Protein AF-0000000086065659 (afdb_homodimer)

Foldseek 3Di:
DDPQLPQVPAAEAEDLDCVCVVVVVVLPHPYYDDQVPDPDQPLVVLCVPPVQADQEFEAAAQDLVVQASRLSRAHFQHHEYEYQHDHDDPDDHDYDVCSVVSNYHYYYDPPPPPNHPVCVSVVSVVSNVSSVVVVVVVDDPPPVPCVVVVVVVVVPPDD/DDDQLPQVPAAEAEDLDCVCVVVVVVLPHPYYDDQVPDPDQPLVVLCVPPVQADQEFEAAAQDLVVQASRLSRAHFQHHEYEYQHDHDDPDDHDYDVCSVVSNYHYYYDPPPPPNHPVCVSVVSVVSNVSSVVVVVVVPCPPPVVCVVCVVVVVVPPDD

pLDDT: mean 72.38, std 28.21, range [18.94, 98.56]

Structure (mmCIF, N/CA/C/O backbone):
data_AF-0000000086065659-model_v1
#
loop_
_entity.id
_entity.type
_entity.pdbx_description
1 polymer 'Alcohol dehydrogenase-like C-terminal domain-containing protein'
#
loop_
_atom_site.group_PDB
_atom_site.id
_atom_site.type_symbol
_atom_site.label_atom_id
_atom_site.label_alt_id
_atom_site.label_comp_id
_atom_site.label_asym_id
_atom_site.label_entity_id
_atom_site.label_seq_id
_atom_site.pdbx_PDB_ins_code
_atom_site.Cartn_x
_atom_site.Cartn_y
_atom_site.Cartn_z
_atom_site.occupancy
_atom_site.B_iso_or_equiv
_atom_site.auth_seq_id
_atom_site.auth_comp_id
_atom_site.auth_asym_id
_atom_site.auth_atom_id
_atom_site.pdbx_PDB_model_num
ATOM 1 N N . MET A 1 1 ? 11.711 -0.277 -32.656 1 22.16 1 MET A N 1
ATOM 2 C CA . MET A 1 1 ? 10.82 -1.365 -33.062 1 22.16 1 MET A CA 1
ATOM 3 C C . MET A 1 1 ? 10.461 -2.23 -31.844 1 22.16 1 MET A C 1
ATOM 5 O O . MET A 1 1 ? 9.883 -3.307 -32 1 22.16 1 MET A O 1
ATOM 9 N N . GLY A 1 2 ? 11.023 -2.076 -30.641 1 24.3 2 GLY A N 1
ATOM 10 C CA . GLY A 1 2 ? 11.719 -2.643 -29.5 1 24.3 2 GLY A CA 1
ATOM 11 C C . GLY A 1 2 ? 10.789 -3.006 -28.359 1 24.3 2 GLY A C 1
ATOM 12 O O . GLY A 1 2 ? 10.961 -4.043 -27.719 1 24.3 2 GLY A O 1
ATOM 13 N N . ALA A 1 3 ? 10.242 -1.924 -27.875 1 26.72 3 ALA A N 1
ATOM 14 C CA . ALA A 1 3 ? 9.523 -2.416 -26.703 1 26.72 3 ALA A CA 1
ATOM 15 C C . ALA A 1 3 ? 8.352 -3.307 -27.109 1 26.72 3 ALA A C 1
ATOM 17 O O . ALA A 1 3 ? 7.406 -2.842 -27.75 1 26.72 3 ALA A O 1
ATOM 18 N N . LYS A 1 4 ? 8.328 -4.559 -27.5 1 30.19 4 LYS A N 1
ATOM 19 C CA . LYS A 1 4 ? 7.359 -5.641 -27.672 1 30.19 4 LYS A CA 1
ATOM 20 C C . LYS A 1 4 ? 6.195 -5.496 -26.688 1 30.19 4 LYS A C 1
ATOM 22 O O . LYS A 1 4 ? 6.371 -4.992 -25.578 1 30.19 4 LYS A O 1
ATOM 27 N N . GLU A 1 5 ? 4.785 -5.367 -27.047 1 33.88 5 GLU A N 1
ATOM 28 C CA . GLU A 1 5 ? 3.525 -5.324 -26.312 1 33.88 5 GLU A CA 1
ATOM 29 C C . GLU A 1 5 ? 3.652 -6.02 -24.969 1 33.88 5 GLU A C 1
ATOM 31 O O . GLU A 1 5 ? 3.91 -7.223 -24.906 1 33.88 5 GLU A O 1
ATOM 36 N N . ARG A 1 6 ? 4.344 -5.746 -24 1 36.25 6 ARG A N 1
ATOM 37 C CA . ARG A 1 6 ? 4.75 -6.531 -22.844 1 36.25 6 ARG A CA 1
ATOM 38 C C . ARG A 1 6 ? 3.551 -7.23 -22.203 1 36.25 6 ARG A C 1
ATOM 40 O O . ARG A 1 6 ? 2.828 -6.633 -21.406 1 36.25 6 ARG A O 1
ATOM 47 N N . GLY A 1 7 ? 2.371 -7.844 -22.812 1 42.66 7 GLY A N 1
ATOM 48 C CA . GLY A 1 7 ? 1.408 -8.82 -22.328 1 42.66 7 GLY A CA 1
ATOM 49 C C . GLY A 1 7 ? 1.896 -9.586 -21.109 1 42.66 7 GLY A C 1
ATOM 50 O O . GLY A 1 7 ? 3.1 -9.648 -20.859 1 42.66 7 GLY A O 1
ATOM 51 N N . ALA A 1 8 ? 0.94 -9.703 -20.094 1 53.22 8 ALA A N 1
ATOM 52 C CA . ALA A 1 8 ? 1.512 -10.555 -19.047 1 53.22 8 ALA A CA 1
ATOM 53 C C . ALA A 1 8 ? 2.125 -11.812 -19.656 1 53.22 8 ALA A C 1
ATOM 55 O O . ALA A 1 8 ? 1.42 -12.633 -20.25 1 53.22 8 ALA A O 1
ATOM 56 N N . LYS A 1 9 ? 3.225 -11.883 -19.938 1 64.38 9 LYS A N 1
ATOM 57 C CA . LYS A 1 9 ? 3.889 -13.039 -20.531 1 64.38 9 LYS A CA 1
ATOM 58 C C . LYS A 1 9 ? 3.645 -14.297 -19.688 1 64.38 9 LYS A C 1
ATOM 60 O O . LYS A 1 9 ? 3.412 -15.375 -20.25 1 64.38 9 LYS A O 1
ATOM 65 N N . ALA A 1 10 ? 3.33 -14.133 -18.406 1 82.12 10 ALA A N 1
ATOM 66 C CA . ALA A 1 10 ? 3.129 -15.312 -17.562 1 82.12 10 ALA A CA 1
ATOM 67 C C . ALA A 1 10 ? 2.084 -15.047 -16.484 1 82.12 10 ALA A C 1
ATOM 69 O O . ALA A 1 10 ? 2.059 -13.969 -15.891 1 82.12 10 ALA A O 1
ATOM 70 N N . ILE A 1 11 ? 1.029 -15.914 -16.406 1 85.38 11 ILE A N 1
ATOM 71 C CA . ILE A 1 11 ? 0.05 -15.906 -15.32 1 85.38 11 ILE A CA 1
ATOM 72 C C . ILE A 1 11 ? 0.226 -17.156 -14.461 1 85.38 11 ILE A C 1
ATOM 74 O O . ILE A 1 11 ? 0.013 -18.281 -14.938 1 85.38 11 ILE A O 1
ATOM 78 N N . ILE A 1 12 ? 0.597 -16.906 -13.258 1 93.12 12 ILE A N 1
ATOM 79 C CA . ILE A 1 12 ? 0.903 -18.016 -12.367 1 93.12 12 ILE A CA 1
ATOM 80 C C . ILE A 1 12 ? -0.207 -18.172 -11.328 1 93.12 12 ILE A C 1
ATOM 82 O O . ILE A 1 12 ? -0.474 -17.25 -10.555 1 93.12 12 ILE A O 1
ATOM 86 N N . GLY A 1 13 ? -0.969 -19.266 -11.383 1 93.81 13 GLY A N 1
ATOM 87 C CA . GLY A 1 13 ? -1.923 -19.609 -10.336 1 93.81 13 GLY A CA 1
ATOM 88 C C . GLY A 1 13 ? -1.284 -20.297 -9.148 1 93.81 13 GLY A C 1
ATOM 89 O O . GLY A 1 13 ? -0.624 -21.328 -9.297 1 93.81 13 GLY A O 1
ATOM 90 N N . ILE A 1 14 ? -1.384 -19.75 -7.973 1 96.81 14 ILE A N 1
ATOM 91 C CA . ILE A 1 14 ? -0.804 -20.312 -6.762 1 96.81 14 ILE A CA 1
ATOM 92 C C . ILE A 1 14 ? -1.918 -20.734 -5.805 1 96.81 14 ILE A C 1
ATOM 94 O O . ILE A 1 14 ? -2.729 -19.906 -5.379 1 96.81 14 ILE A O 1
ATOM 98 N N . ASP A 1 15 ? -1.987 -22 -5.543 1 95.69 15 ASP A N 1
ATOM 99 C CA . ASP A 1 15 ? -2.998 -22.578 -4.664 1 95.69 15 ASP A CA 1
ATOM 100 C C . ASP A 1 15 ? -2.498 -23.875 -4.035 1 95.69 15 ASP A C 1
ATOM 102 O O . ASP A 1 15 ? -1.766 -24.641 -4.668 1 95.69 15 ASP A O 1
ATOM 106 N N . ILE A 1 16 ? -2.846 -24.078 -2.762 1 96.81 16 ILE A N 1
ATOM 107 C CA . ILE A 1 16 ? -2.457 -25.328 -2.104 1 96.81 16 ILE A CA 1
ATOM 108 C C . ILE A 1 16 ? -3.334 -26.469 -2.607 1 96.81 16 ILE A C 1
ATOM 110 O O . ILE A 1 16 ? -2.973 -27.641 -2.475 1 96.81 16 ILE A O 1
ATOM 114 N N . ASN A 1 17 ? -4.516 -26.109 -3.131 1 96.06 17 ASN A N 1
ATOM 115 C CA . ASN A 1 17 ? -5.457 -27.094 -3.672 1 96.06 17 ASN A CA 1
ATOM 116 C C . ASN A 1 17 ? -5.246 -27.297 -5.168 1 96.06 17 ASN A C 1
ATOM 118 O O . ASN A 1 17 ? -5.812 -26.578 -5.988 1 96.06 17 ASN A O 1
ATOM 122 N N . GLU A 1 18 ? -4.637 -28.422 -5.512 1 97 18 GLU A N 1
ATOM 123 C CA . GLU A 1 18 ? -4.25 -28.672 -6.898 1 97 18 GLU A CA 1
ATOM 124 C C . GLU A 1 18 ? -5.457 -29.047 -7.746 1 97 18 GLU A C 1
ATOM 126 O O . GLU A 1 18 ? -5.387 -29.031 -8.977 1 97 18 GLU A O 1
ATOM 131 N N . SER A 1 19 ? -6.52 -29.406 -7.121 1 96.56 19 SER A N 1
ATOM 132 C CA . SER A 1 19 ? -7.719 -29.766 -7.875 1 96.56 19 SER A CA 1
ATOM 133 C C . SER A 1 19 ? -8.281 -28.562 -8.617 1 96.56 19 SER A C 1
ATOM 135 O O . SER A 1 19 ? -9.109 -28.719 -9.523 1 96.56 19 SER A O 1
ATOM 137 N N . ARG A 1 20 ? -7.789 -27.391 -8.273 1 91.81 20 ARG A N 1
ATOM 138 C CA . ARG A 1 20 ? -8.273 -26.172 -8.906 1 91.81 20 ARG A CA 1
ATOM 139 C C . ARG A 1 20 ? -7.449 -25.828 -10.141 1 91.81 20 ARG A C 1
ATOM 141 O O . ARG A 1 20 ? -7.832 -24.953 -10.93 1 91.81 20 ARG A O 1
ATOM 148 N N . PHE A 1 21 ? -6.336 -26.531 -10.422 1 94.62 21 PHE A N 1
ATOM 149 C CA . PHE A 1 21 ? -5.363 -26.141 -11.438 1 94.62 21 PHE A CA 1
ATOM 150 C C . PHE A 1 21 ? -5.945 -26.312 -12.836 1 94.62 21 PHE A C 1
ATOM 152 O O . PHE A 1 21 ? -5.754 -25.453 -13.703 1 94.62 21 PHE A O 1
ATOM 159 N N . PRO A 1 22 ? -6.738 -27.391 -13.125 1 91.75 22 PRO A N 1
ATOM 160 C CA . PRO A 1 22 ? -7.344 -27.484 -14.453 1 91.75 22 PRO A CA 1
ATOM 161 C C . PRO A 1 22 ? -8.25 -26.312 -14.781 1 91.75 22 PRO A C 1
ATOM 163 O O . PRO A 1 22 ? -8.156 -25.734 -15.867 1 91.75 22 PRO A O 1
ATOM 166 N N . LYS A 1 23 ? -9.008 -25.969 -13.797 1 82.31 23 LYS A N 1
ATOM 167 C CA . LYS A 1 23 ? -9.891 -24.828 -14 1 82.31 23 LYS A CA 1
ATOM 168 C C . LYS A 1 23 ? -9.094 -23.531 -14.164 1 82.31 23 LYS A C 1
ATOM 170 O O . LYS A 1 23 ? -9.438 -22.688 -14.984 1 82.31 23 LYS A O 1
ATOM 175 N N . ALA A 1 24 ? -8.023 -23.359 -13.383 1 83.56 24 ALA A N 1
ATOM 176 C CA . ALA A 1 24 ? -7.172 -22.172 -13.461 1 83.56 24 ALA A CA 1
ATOM 177 C C . ALA A 1 24 ? -6.559 -22.031 -14.852 1 83.56 24 ALA A C 1
ATOM 179 O O . ALA A 1 24 ? -6.492 -20.938 -15.406 1 83.56 24 ALA A O 1
ATOM 180 N N . ARG A 1 25 ? -6.141 -23.125 -15.445 1 84.12 25 ARG A N 1
ATOM 181 C CA . ARG A 1 25 ? -5.555 -23.125 -16.781 1 84.12 25 ARG A CA 1
ATOM 182 C C . ARG A 1 25 ? -6.598 -22.75 -17.844 1 84.12 25 ARG A C 1
ATOM 184 O O . ARG A 1 25 ? -6.297 -22.016 -18.781 1 84.12 25 ARG A O 1
ATOM 191 N N . GLU A 1 26 ? -7.746 -23.234 -17.562 1 79.94 26 GLU A N 1
ATOM 192 C CA . GLU A 1 26 ? -8.836 -22.875 -18.469 1 79.94 26 GLU A CA 1
ATOM 193 C C . GLU A 1 26 ? -9.102 -21.375 -18.438 1 79.94 26 GLU A C 1
ATOM 195 O O . GLU A 1 26 ? -9.461 -20.781 -19.453 1 79.94 26 GLU A O 1
ATOM 200 N N . PHE A 1 27 ? -8.789 -20.906 -17.25 1 74.62 27 PHE A N 1
ATOM 201 C CA . PHE A 1 27 ? -9.078 -19.484 -17.078 1 74.62 27 PHE A CA 1
ATOM 202 C C . PHE A 1 27 ? -7.879 -18.641 -17.5 1 74.62 27 PHE A C 1
ATOM 204 O O . PHE A 1 27 ? -7.934 -17.406 -17.453 1 74.62 27 PHE A O 1
ATOM 211 N N . GLY A 1 28 ? -6.742 -19.344 -17.859 1 75.25 28 GLY A N 1
ATOM 212 C CA . GLY A 1 28 ? -5.684 -18.562 -18.469 1 75.25 28 GLY A CA 1
ATOM 213 C C . GLY A 1 28 ? -4.355 -18.688 -17.75 1 75.25 28 GLY A C 1
ATOM 214 O O . GLY A 1 28 ? -3.342 -18.156 -18.203 1 75.25 28 GLY A O 1
ATOM 215 N N . CYS A 1 29 ? -4.34 -19.359 -16.609 1 85.25 29 CYS A N 1
ATOM 216 C CA . CYS A 1 29 ? -3.061 -19.562 -15.945 1 85.25 29 CYS A CA 1
ATOM 217 C C . CYS A 1 29 ? -2.096 -20.328 -16.844 1 85.25 29 CYS A C 1
ATOM 219 O O . CYS A 1 29 ? -2.434 -21.391 -17.359 1 85.25 29 CYS A O 1
ATOM 221 N N . THR A 1 30 ? -0.986 -19.75 -17.047 1 87.19 30 THR A N 1
ATOM 222 C CA . THR A 1 30 ? 0.026 -20.391 -17.875 1 87.19 30 THR A CA 1
ATOM 223 C C . THR A 1 30 ? 0.821 -21.406 -17.062 1 87.19 30 THR A C 1
ATOM 225 O O . THR A 1 30 ? 1.385 -22.344 -17.625 1 87.19 30 THR A O 1
ATOM 228 N N . GLU A 1 31 ? 0.874 -21.172 -15.812 1 93.5 31 GLU A N 1
ATOM 229 C CA . GLU A 1 31 ? 1.515 -22.062 -14.852 1 93.5 31 GLU A CA 1
ATOM 230 C C . GLU A 1 31 ? 0.766 -22.078 -13.523 1 93.5 31 GLU A C 1
ATOM 232 O O . GLU A 1 31 ? 0.104 -21.094 -13.172 1 93.5 31 GLU A O 1
ATOM 237 N N . CYS A 1 32 ? 0.813 -23.219 -12.922 1 94.88 32 CYS A N 1
ATOM 238 C CA . CYS A 1 32 ? 0.234 -23.359 -11.586 1 94.88 32 CYS A CA 1
ATOM 239 C C . CYS A 1 32 ? 1.265 -23.875 -10.594 1 94.88 32 CYS A C 1
ATOM 241 O O . CYS A 1 32 ? 2.117 -24.688 -10.945 1 94.88 32 CYS A O 1
ATOM 243 N N . LEU A 1 33 ? 1.154 -23.359 -9.367 1 97.38 33 LEU A N 1
ATOM 244 C CA . LEU A 1 33 ? 2.135 -23.688 -8.336 1 97.38 33 LEU A CA 1
ATOM 245 C C . LEU A 1 33 ? 1.451 -23.969 -7 1 97.38 33 LEU A C 1
ATOM 247 O O . LEU A 1 33 ? 0.631 -23.156 -6.543 1 97.38 33 LEU A O 1
ATOM 251 N N . ASN A 1 34 ? 1.729 -25.125 -6.438 1 98.12 34 ASN A N 1
ATOM 252 C CA . ASN A 1 34 ? 1.399 -25.422 -5.047 1 98.12 34 ASN A CA 1
ATOM 253 C C . ASN A 1 34 ? 2.545 -25.047 -4.113 1 98.12 34 ASN A C 1
ATOM 255 O O . ASN A 1 34 ? 3.6 -25.688 -4.129 1 98.12 34 ASN A O 1
ATOM 259 N N . PRO A 1 35 ? 2.33 -24.031 -3.307 1 97.38 35 PRO A N 1
ATOM 260 C CA . PRO A 1 35 ? 3.441 -23.562 -2.479 1 97.38 35 PRO A CA 1
ATOM 261 C C . PRO A 1 35 ? 3.922 -24.609 -1.479 1 97.38 35 PRO A C 1
ATOM 263 O O . PRO A 1 35 ? 5.059 -24.531 -1.005 1 97.38 35 PRO A O 1
ATOM 266 N N . ASN A 1 36 ? 3.107 -25.531 -1.159 1 96.94 36 ASN A N 1
ATOM 267 C CA . ASN A 1 36 ? 3.473 -26.562 -0.199 1 96.94 36 ASN A CA 1
ATOM 268 C C . ASN A 1 36 ? 4.508 -27.516 -0.777 1 96.94 36 ASN A C 1
ATOM 270 O O . ASN A 1 36 ? 5.129 -28.297 -0.04 1 96.94 36 ASN A O 1
ATOM 274 N N . THR A 1 37 ? 4.719 -27.516 -2.061 1 97.38 37 THR A N 1
ATOM 275 C CA . THR A 1 37 ? 5.688 -28.391 -2.703 1 97.38 37 THR A CA 1
ATOM 276 C C . THR A 1 37 ? 7.066 -27.734 -2.75 1 97.38 37 THR A C 1
ATOM 278 O O . THR A 1 37 ? 8.039 -28.359 -3.17 1 97.38 37 THR A O 1
ATOM 281 N N . LEU A 1 38 ? 7.148 -26.531 -2.293 1 97.5 38 LEU A N 1
ATOM 282 C CA . LEU A 1 38 ? 8.406 -25.797 -2.334 1 97.5 38 LEU A CA 1
ATOM 283 C C . LEU A 1 38 ? 9.242 -26.078 -1.091 1 97.5 38 LEU A C 1
ATOM 285 O O . LEU A 1 38 ? 8.695 -26.312 -0.013 1 97.5 38 LEU A O 1
ATOM 289 N N . THR A 1 39 ? 10.578 -25.969 -1.209 1 97.12 39 THR A N 1
ATOM 290 C CA . THR A 1 39 ? 11.5 -26.141 -0.092 1 97.12 39 THR A CA 1
ATOM 291 C C . THR A 1 39 ? 11.922 -24.781 0.463 1 97.12 39 THR A C 1
ATOM 293 O O . THR A 1 39 ? 12.766 -24.703 1.363 1 97.12 39 THR A O 1
ATOM 296 N N . LYS A 1 40 ? 11.453 -23.766 -0.122 1 97.5 40 LYS A N 1
ATOM 297 C CA . LYS A 1 40 ? 11.711 -22.391 0.3 1 97.5 40 LYS A CA 1
ATOM 298 C C . LYS A 1 40 ? 10.422 -21.562 0.301 1 97.5 40 LYS A C 1
ATOM 300 O O . LYS A 1 40 ? 9.414 -21.984 -0.275 1 97.5 40 LYS A O 1
ATOM 305 N N . PRO A 1 41 ? 10.414 -20.438 0.928 1 97.25 41 PRO A N 1
ATOM 306 C CA . PRO A 1 41 ? 9.219 -19.578 0.914 1 97.25 41 PRO A CA 1
ATOM 307 C C . PRO A 1 41 ? 8.797 -19.188 -0.498 1 97.25 41 PRO A C 1
ATOM 309 O O . PRO A 1 41 ? 9.648 -18.969 -1.364 1 97.25 41 PRO A O 1
ATOM 312 N N . VAL A 1 42 ? 7.52 -19.109 -0.673 1 97.88 42 VAL A N 1
ATOM 313 C CA . VAL A 1 42 ? 6.961 -18.859 -1.997 1 97.88 42 VAL A CA 1
ATOM 314 C C . VAL A 1 42 ? 7.559 -17.578 -2.578 1 97.88 42 VAL A C 1
ATOM 316 O O . VAL A 1 42 ? 7.875 -17.516 -3.77 1 97.88 42 VAL A O 1
ATOM 319 N N . ALA A 1 43 ? 7.715 -16.516 -1.756 1 98 43 ALA A N 1
ATOM 320 C CA . ALA A 1 43 ? 8.258 -15.242 -2.234 1 98 43 ALA A CA 1
ATOM 321 C C . ALA A 1 43 ? 9.672 -15.414 -2.773 1 98 43 ALA A C 1
ATOM 323 O O . ALA A 1 43 ? 10.031 -14.812 -3.785 1 98 43 ALA A O 1
ATOM 324 N N . GLN A 1 44 ? 10.461 -16.172 -2.123 1 98 44 GLN A N 1
ATOM 325 C CA . GLN A 1 44 ? 11.82 -16.438 -2.57 1 98 44 GLN A CA 1
ATOM 326 C C . GLN A 1 44 ? 11.828 -17.234 -3.871 1 98 44 GLN A C 1
ATOM 328 O O . GLN A 1 44 ? 12.594 -16.938 -4.789 1 98 44 GLN A O 1
ATOM 333 N N . HIS A 1 45 ? 11.023 -18.281 -3.961 1 98.19 45 HIS A N 1
ATOM 334 C CA . HIS A 1 45 ? 10.898 -19.062 -5.188 1 98.19 45 HIS A CA 1
ATOM 335 C C . HIS A 1 45 ? 10.516 -18.172 -6.367 1 98.19 45 HIS A C 1
ATOM 337 O O . HIS A 1 45 ? 11.117 -18.266 -7.438 1 98.19 45 HIS A O 1
ATOM 343 N N . VAL A 1 46 ? 9.562 -17.328 -6.145 1 97.62 46 VAL A N 1
ATOM 344 C CA . VAL A 1 46 ? 9.055 -16.422 -7.18 1 97.62 46 VAL A CA 1
ATOM 345 C C . VAL A 1 46 ? 10.164 -15.477 -7.629 1 97.62 46 VAL A C 1
ATOM 347 O O . VAL A 1 46 ? 10.375 -15.281 -8.828 1 97.62 46 VAL A O 1
ATOM 350 N N . ALA A 1 47 ? 10.891 -14.859 -6.719 1 97.56 47 ALA A N 1
ATOM 351 C CA . ALA A 1 47 ? 11.969 -13.938 -7.047 1 97.56 47 ALA A CA 1
ATOM 352 C C . ALA A 1 47 ? 13.031 -14.609 -7.906 1 97.56 47 ALA A C 1
ATOM 354 O O . ALA A 1 47 ? 13.539 -14.016 -8.859 1 97.56 47 ALA A O 1
ATOM 355 N N . GLU A 1 48 ? 13.336 -15.867 -7.613 1 97.38 48 GLU A N 1
ATOM 356 C CA . GLU A 1 48 ? 14.375 -16.609 -8.32 1 97.38 48 GLU A CA 1
ATOM 357 C C . GLU A 1 48 ? 13.906 -17.047 -9.703 1 97.38 48 GLU A C 1
ATOM 359 O O . GLU A 1 48 ? 14.672 -16.969 -10.672 1 97.38 48 GLU A O 1
ATOM 364 N N . LYS A 1 49 ? 12.719 -17.391 -9.812 1 96.31 49 LYS A N 1
ATOM 365 C CA . LYS A 1 49 ? 12.234 -18 -11.039 1 96.31 49 LYS A CA 1
ATOM 366 C C . LYS A 1 49 ? 11.711 -16.953 -12.016 1 96.31 49 LYS A C 1
ATOM 368 O O . LYS A 1 49 ? 11.789 -17.125 -13.234 1 96.31 49 LYS A O 1
ATOM 373 N N . TYR A 1 50 ? 11.18 -15.953 -11.461 1 94.31 50 TYR A N 1
ATOM 374 C CA . TYR A 1 50 ? 10.492 -14.992 -12.32 1 94.31 50 TYR A CA 1
ATOM 375 C C . TYR A 1 50 ? 11.156 -13.617 -12.234 1 94.31 50 TYR A C 1
ATOM 377 O O . TYR A 1 50 ? 10.477 -12.602 -12.086 1 94.31 50 TYR A O 1
ATOM 385 N N . ASN A 1 51 ? 12.383 -13.578 -12.32 1 94.25 51 ASN A N 1
ATOM 386 C CA . ASN A 1 51 ? 13.203 -12.391 -12.508 1 94.25 51 ASN A CA 1
ATOM 387 C C . ASN A 1 51 ? 12.914 -11.344 -11.43 1 94.25 51 ASN A C 1
ATOM 389 O O . ASN A 1 51 ? 12.656 -10.18 -11.75 1 94.25 51 ASN A O 1
ATOM 393 N N . GLY A 1 52 ? 12.836 -11.727 -10.148 1 96 52 GLY A N 1
ATOM 394 C CA . GLY A 1 52 ? 12.758 -10.773 -9.047 1 96 52 GLY A CA 1
ATOM 395 C C . GLY A 1 52 ? 11.367 -10.656 -8.453 1 96 52 GLY A C 1
ATOM 396 O O . GLY A 1 52 ? 11.195 -10.133 -7.352 1 96 52 GLY A O 1
ATOM 397 N N . GLY A 1 53 ? 10.336 -11.164 -9.227 1 96.88 53 GLY A N 1
ATOM 398 C CA . GLY A 1 53 ? 8.984 -11.094 -8.703 1 96.88 53 GLY A CA 1
ATOM 399 C C . GLY A 1 53 ? 7.953 -10.734 -9.758 1 96.88 53 GLY A C 1
ATOM 400 O O . GLY A 1 53 ? 8.297 -10.539 -10.93 1 96.88 53 GLY A O 1
ATOM 401 N N . PHE A 1 54 ? 6.801 -10.641 -9.312 1 93.56 54 PHE A N 1
ATOM 402 C CA . PHE A 1 54 ? 5.691 -10.391 -10.219 1 93.56 54 PHE A CA 1
ATOM 403 C C . PHE A 1 54 ? 5.426 -8.891 -10.352 1 93.56 54 PHE A C 1
ATOM 405 O O . PHE A 1 54 ? 5.605 -8.141 -9.391 1 93.56 54 PHE A O 1
ATOM 412 N N . ASP A 1 55 ? 4.953 -8.508 -11.516 1 83.88 55 ASP A N 1
ATOM 413 C CA . ASP A 1 55 ? 4.52 -7.125 -11.68 1 83.88 55 ASP A CA 1
ATOM 414 C C . ASP A 1 55 ? 3.258 -6.844 -10.867 1 83.88 55 ASP A C 1
ATOM 416 O O . ASP A 1 55 ? 3.115 -5.762 -10.297 1 83.88 55 ASP A O 1
ATOM 420 N N . PHE A 1 56 ? 2.391 -7.863 -10.82 1 88.44 56 PHE A N 1
ATOM 421 C CA . PHE A 1 56 ? 1.146 -7.762 -10.062 1 88.44 56 PHE A CA 1
ATOM 422 C C . PHE A 1 56 ? 0.875 -9.047 -9.289 1 88.44 56 PHE A C 1
ATOM 424 O O . PHE A 1 56 ? 1.125 -10.148 -9.797 1 88.44 56 PHE A O 1
ATOM 431 N N . THR A 1 57 ? 0.473 -8.906 -8.125 1 93.06 57 THR A N 1
ATOM 432 C CA . THR A 1 57 ? -0.096 -10.031 -7.383 1 93.06 57 THR A CA 1
ATOM 433 C C . THR A 1 57 ? -1.523 -9.719 -6.945 1 93.06 57 THR A C 1
ATOM 435 O O . THR A 1 57 ? -1.841 -8.57 -6.609 1 93.06 57 THR A O 1
ATOM 438 N N . PHE A 1 58 ? -2.369 -10.758 -6.98 1 89.88 58 PHE A N 1
ATOM 439 C CA . PHE A 1 58 ? -3.76 -10.656 -6.551 1 89.88 58 PHE A CA 1
ATOM 440 C C . PHE A 1 58 ? -4.062 -11.68 -5.461 1 89.88 58 PHE A C 1
ATOM 442 O O . PHE A 1 58 ? -4.078 -12.883 -5.723 1 89.88 58 PHE A O 1
ATOM 449 N N . GLU A 1 59 ? -4.227 -11.203 -4.293 1 93.81 59 GLU A N 1
ATOM 450 C CA . GLU A 1 59 ? -4.621 -12.094 -3.207 1 93.81 59 GLU A CA 1
ATOM 451 C C . GLU A 1 59 ? -6.137 -12.266 -3.158 1 93.81 59 GLU A C 1
ATOM 453 O O . GLU A 1 59 ? -6.867 -11.312 -2.879 1 93.81 59 GLU A O 1
ATOM 458 N N . CYS A 1 60 ? -6.613 -13.484 -3.328 1 87 60 CYS A N 1
ATOM 459 C CA . CYS A 1 60 ? -8.047 -13.703 -3.516 1 87 60 CYS A CA 1
ATOM 460 C C . CYS A 1 60 ? -8.617 -14.539 -2.381 1 87 60 CYS A C 1
ATOM 462 O O . CYS A 1 60 ? -9.812 -14.852 -2.375 1 87 60 CYS A O 1
ATOM 464 N N . ILE A 1 61 ? -7.859 -14.961 -1.477 1 89.31 61 ILE A N 1
ATOM 465 C CA . ILE A 1 61 ? -8.266 -15.891 -0.426 1 89.31 61 ILE A CA 1
ATOM 466 C C . ILE A 1 61 ? -8.844 -15.109 0.752 1 89.31 61 ILE A C 1
ATOM 468 O O . ILE A 1 61 ? -9.82 -15.539 1.365 1 89.31 61 ILE A O 1
ATOM 472 N N . GLY A 1 62 ? -8.328 -13.977 1.071 1 91.56 62 GLY A N 1
ATOM 473 C CA . GLY A 1 62 ? -8.75 -13.227 2.244 1 91.56 62 GLY A CA 1
ATOM 474 C C . GLY A 1 62 ? -8.039 -13.664 3.516 1 91.56 62 GLY A C 1
ATOM 475 O O . GLY A 1 62 ? -8.664 -13.758 4.574 1 91.56 62 GLY A O 1
ATOM 476 N N . ASN A 1 63 ? -6.816 -14 3.381 1 95.44 63 ASN A N 1
ATOM 477 C CA . ASN A 1 63 ? -5.938 -14.414 4.469 1 95.44 63 ASN A CA 1
ATOM 478 C C . ASN A 1 63 ? -4.727 -13.5 4.594 1 95.44 63 ASN A C 1
ATOM 480 O O . ASN A 1 63 ? -4.062 -13.203 3.6 1 95.44 63 ASN A O 1
ATOM 484 N N . VAL A 1 64 ? -4.457 -13.062 5.918 1 97.81 64 VAL A N 1
ATOM 485 C CA . VAL A 1 64 ? -3.43 -12.039 6.102 1 97.81 64 VAL A CA 1
ATOM 486 C C . VAL A 1 64 ? -2.059 -12.625 5.77 1 97.81 64 VAL A C 1
ATOM 488 O O . VAL A 1 64 ? -1.17 -11.906 5.301 1 97.81 64 VAL A O 1
ATOM 491 N N . LYS A 1 65 ? -1.885 -13.883 6 1 97.5 65 LYS A N 1
ATOM 492 C CA . LYS A 1 65 ? -0.615 -14.516 5.648 1 97.5 65 LYS A CA 1
ATOM 493 C C . LYS A 1 65 ? -0.385 -14.484 4.141 1 97.5 65 LYS A C 1
ATOM 495 O O . LYS A 1 65 ? 0.698 -14.117 3.678 1 97.5 65 LYS A O 1
ATOM 500 N N . THR A 1 66 ? -1.385 -14.875 3.371 1 97.56 66 THR A N 1
ATOM 501 C CA . THR A 1 66 ? -1.243 -14.867 1.92 1 97.56 66 THR A CA 1
ATOM 502 C C . THR A 1 66 ? -1.188 -13.438 1.394 1 97.56 66 THR A C 1
ATOM 504 O O . THR A 1 66 ? -0.548 -13.172 0.374 1 97.56 66 THR A O 1
ATOM 507 N N . MET A 1 67 ? -1.825 -12.516 2.094 1 97.81 67 MET A N 1
ATOM 508 C CA . MET A 1 67 ? -1.723 -11.109 1.71 1 97.81 67 MET A CA 1
ATOM 509 C C . MET A 1 67 ? -0.281 -10.625 1.812 1 97.81 67 MET A C 1
ATOM 511 O O . MET A 1 67 ? 0.229 -9.984 0.892 1 97.81 67 MET A O 1
ATOM 515 N N . SER A 1 68 ? 0.331 -10.93 2.873 1 98.5 68 SER A N 1
ATOM 516 C CA . SER A 1 68 ? 1.726 -10.547 3.072 1 98.5 68 SER A CA 1
ATOM 517 C C . SER A 1 68 ? 2.635 -11.234 2.057 1 98.5 68 SER A C 1
ATOM 519 O O . SER A 1 68 ? 3.508 -10.586 1.468 1 98.5 68 SER A O 1
ATOM 521 N N . GLN A 1 69 ? 2.4 -12.523 1.807 1 98.19 69 GLN A N 1
ATOM 522 C CA . GLN A 1 69 ? 3.197 -13.281 0.844 1 98.19 69 GLN A CA 1
ATOM 523 C C . GLN A 1 69 ? 3.049 -12.703 -0.562 1 98.19 69 GLN A C 1
ATOM 525 O O . GLN A 1 69 ? 4.012 -12.68 -1.331 1 98.19 69 GLN A O 1
ATOM 530 N N . ALA A 1 70 ? 1.839 -12.297 -0.877 1 97.81 70 ALA A N 1
ATOM 531 C CA . ALA A 1 70 ? 1.586 -11.688 -2.18 1 97.81 70 ALA A CA 1
ATOM 532 C C . ALA A 1 70 ? 2.406 -10.414 -2.355 1 97.81 70 ALA A C 1
ATOM 534 O O . ALA A 1 70 ? 3.008 -10.195 -3.41 1 97.81 70 ALA A O 1
ATOM 535 N N . LEU A 1 71 ? 2.447 -9.578 -1.353 1 98.44 71 LEU A N 1
ATOM 536 C CA . LEU A 1 71 ? 3.258 -8.367 -1.4 1 98.44 71 LEU A CA 1
ATOM 537 C C . LEU A 1 71 ? 4.734 -8.703 -1.59 1 98.44 71 LEU A C 1
ATOM 539 O O . LEU A 1 71 ? 5.402 -8.117 -2.443 1 98.44 71 LEU A O 1
ATOM 543 N N . GLU A 1 72 ? 5.172 -9.656 -0.863 1 98.38 72 GLU A N 1
ATOM 544 C CA . GLU A 1 72 ? 6.574 -10.055 -0.888 1 98.38 72 GLU A CA 1
ATOM 545 C C . GLU A 1 72 ? 6.953 -10.664 -2.236 1 98.38 72 GLU A C 1
ATOM 547 O O . GLU A 1 72 ? 8.133 -10.719 -2.59 1 98.38 72 GLU A O 1
ATOM 552 N N . SER A 1 73 ? 5.961 -11.102 -2.986 1 98.38 73 SER A N 1
ATOM 553 C CA . SER A 1 73 ? 6.207 -11.766 -4.262 1 98.38 73 SER A CA 1
ATOM 554 C C . SER A 1 73 ? 6.211 -10.773 -5.414 1 98.38 73 SER A C 1
ATOM 556 O O . SER A 1 73 ? 6.438 -11.141 -6.566 1 98.38 73 SER A O 1
ATOM 558 N N . CYS A 1 74 ? 5.941 -9.523 -5.105 1 96.62 74 CYS A N 1
ATOM 559 C CA . CYS A 1 74 ? 5.984 -8.469 -6.113 1 96.62 74 CYS A CA 1
ATOM 560 C C . CYS A 1 74 ? 7.422 -8.07 -6.426 1 96.62 74 CYS A C 1
ATOM 562 O O . CYS A 1 74 ? 8.289 -8.125 -5.551 1 96.62 74 CYS A O 1
ATOM 564 N N . HIS A 1 75 ? 7.617 -7.613 -7.645 1 94 75 HIS A N 1
ATOM 565 C CA . HIS A 1 75 ? 8.922 -7.113 -8.07 1 94 75 HIS A CA 1
ATOM 566 C C . HIS A 1 75 ? 9.289 -5.832 -7.332 1 94 75 HIS A C 1
ATOM 568 O O . HIS A 1 75 ? 8.492 -4.898 -7.258 1 94 75 HIS A O 1
ATOM 574 N N . PRO A 1 76 ? 10.516 -5.832 -6.684 1 93.31 76 PRO A N 1
ATOM 575 C CA . PRO A 1 76 ? 10.938 -4.535 -6.148 1 93.31 76 PRO A CA 1
ATOM 576 C C . PRO A 1 76 ? 10.992 -3.443 -7.215 1 93.31 76 PRO A C 1
ATOM 578 O O . PRO A 1 76 ? 11.32 -3.723 -8.375 1 93.31 76 PRO A O 1
ATOM 581 N N . GLY A 1 77 ? 10.672 -2.264 -6.824 1 88.19 77 GLY A N 1
ATOM 582 C CA . GLY A 1 77 ? 10.719 -1.14 -7.746 1 88.19 77 GLY A CA 1
ATOM 583 C C . GLY A 1 77 ? 9.352 -0.738 -8.266 1 88.19 77 GLY A C 1
ATOM 584 O O . GLY A 1 77 ? 8.984 0.437 -8.211 1 88.19 77 GLY A O 1
ATOM 585 N N . TRP A 1 78 ? 8.516 -1.873 -8.656 1 85.12 78 TRP A N 1
ATOM 586 C CA . TRP A 1 78 ? 7.285 -1.438 -9.32 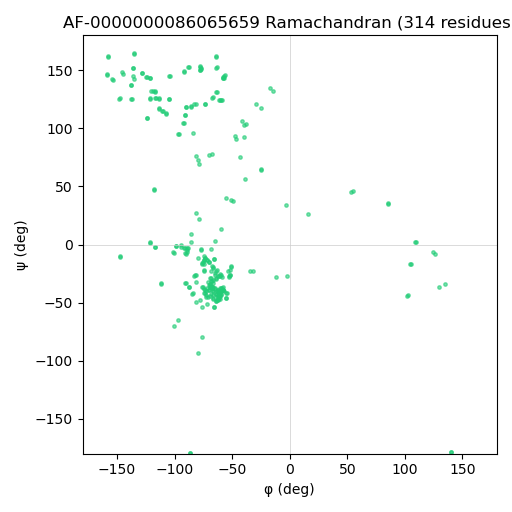1 85.12 78 TRP A CA 1
ATOM 587 C C . TRP A 1 78 ? 6.137 -2.395 -9.016 1 85.12 78 TRP A C 1
ATOM 589 O O . TRP A 1 78 ? 4.992 -2.135 -9.391 1 85.12 78 TRP A O 1
ATOM 599 N N . GLY A 1 79 ? 6.43 -3.506 -8.43 1 90.88 79 GLY A N 1
ATOM 600 C CA . GLY A 1 79 ? 5.379 -4.492 -8.227 1 90.88 79 GLY A CA 1
ATOM 601 C C . GLY A 1 79 ? 4.211 -3.957 -7.414 1 90.88 79 GLY A C 1
ATOM 602 O O . GLY A 1 79 ? 4.402 -3.191 -6.469 1 90.88 79 GLY A O 1
ATOM 603 N N . GLU A 1 80 ? 2.936 -4.375 -7.754 1 91 80 GLU A N 1
ATOM 604 C CA . GLU A 1 80 ? 1.721 -3.982 -7.047 1 91 80 GLU A CA 1
ATOM 605 C C . GLU A 1 80 ? 0.978 -5.203 -6.512 1 91 80 GLU A C 1
ATOM 607 O O . GLU A 1 80 ? 0.715 -6.152 -7.254 1 91 80 GLU A O 1
ATOM 612 N N . SER A 1 81 ? 0.756 -5.125 -5.262 1 95.44 81 SER A N 1
ATOM 613 C CA . SER A 1 81 ? -0.033 -6.172 -4.621 1 95.44 81 SER A CA 1
ATOM 614 C C . SER A 1 81 ? -1.445 -5.688 -4.309 1 95.44 81 SER A C 1
ATOM 616 O O . SER A 1 81 ? -1.626 -4.703 -3.588 1 95.44 81 SER A O 1
ATOM 618 N N . ILE A 1 82 ? -2.4 -6.465 -4.82 1 90.75 82 ILE A N 1
ATOM 619 C CA . ILE A 1 82 ? -3.799 -6.066 -4.719 1 90.75 82 ILE A CA 1
ATOM 620 C C . ILE A 1 82 ? -4.566 -7.09 -3.885 1 90.75 82 ILE A C 1
ATOM 622 O O . ILE A 1 82 ? -4.516 -8.289 -4.164 1 90.75 82 ILE A O 1
ATOM 626 N N . ILE A 1 83 ? -5.227 -6.594 -2.869 1 92.88 83 ILE A N 1
ATOM 627 C CA . ILE A 1 83 ? -6.066 -7.457 -2.045 1 92.88 83 ILE A CA 1
ATOM 628 C C . ILE A 1 83 ? -7.48 -7.5 -2.613 1 92.88 83 ILE A C 1
ATOM 630 O O . ILE A 1 83 ? -8.172 -6.48 -2.641 1 92.88 83 ILE A O 1
ATOM 634 N N . LEU A 1 84 ? -7.855 -8.68 -2.99 1 86.19 84 LEU A N 1
ATOM 635 C CA . LEU A 1 84 ? -9.188 -8.883 -3.553 1 86.19 84 LEU A CA 1
ATOM 636 C C . LEU A 1 84 ? -10.055 -9.703 -2.607 1 86.19 84 LEU A C 1
ATOM 638 O O . LEU A 1 84 ? -11.281 -9.547 -2.594 1 86.19 84 LEU A O 1
ATOM 642 N N . GLY A 1 85 ? -9.391 -10.617 -1.898 1 84.25 85 GLY A N 1
ATOM 643 C CA . GLY A 1 85 ? -10.133 -11.469 -0.979 1 84.25 85 GLY A CA 1
ATOM 644 C C . GLY A 1 85 ? -10.781 -10.695 0.155 1 84.25 85 GLY A C 1
ATOM 645 O O . GLY A 1 85 ? -10.383 -9.57 0.451 1 84.25 85 GLY A O 1
ATOM 646 N N . ALA A 1 86 ? -11.703 -11.305 0.726 1 85.19 86 ALA A N 1
ATOM 647 C CA . ALA A 1 86 ? -12.398 -10.68 1.849 1 85.19 86 ALA A CA 1
ATOM 648 C C . ALA A 1 86 ? -11.43 -10.383 2.992 1 85.19 86 ALA A C 1
ATOM 650 O O . ALA A 1 86 ? -10.758 -11.281 3.496 1 85.19 86 ALA A O 1
ATOM 651 N N . ALA A 1 87 ? -11.406 -9.141 3.389 1 87.25 87 ALA A N 1
ATOM 652 C CA . ALA A 1 87 ? -10.508 -8.703 4.457 1 87.25 87 ALA A CA 1
ATOM 653 C C . ALA A 1 87 ? -10.992 -9.195 5.816 1 87.25 87 ALA A C 1
ATOM 655 O O . ALA A 1 87 ? -12.109 -8.898 6.23 1 87.25 87 ALA A O 1
ATOM 656 N N . PRO A 1 88 ? -10.102 -9.969 6.477 1 93.88 88 PRO A N 1
ATOM 657 C CA . PRO A 1 88 ? -10.516 -10.32 7.836 1 93.88 88 PRO A CA 1
ATOM 658 C C . PRO A 1 88 ? -10.633 -9.109 8.75 1 93.88 88 PRO A C 1
ATOM 660 O O . PRO A 1 88 ? -9.93 -8.117 8.562 1 93.88 88 PRO A O 1
ATOM 663 N N . THR A 1 89 ? -11.484 -9.203 9.734 1 94.81 89 THR A N 1
ATOM 664 C CA . THR A 1 89 ? -11.742 -8.062 10.609 1 94.81 89 THR A CA 1
ATOM 665 C C . THR A 1 89 ? -10.984 -8.211 11.922 1 94.81 89 THR A C 1
ATOM 667 O O . THR A 1 89 ? -10.914 -7.273 12.719 1 94.81 89 THR A O 1
ATOM 670 N N . ASP A 1 90 ? -10.359 -9.312 12.164 1 96.94 90 ASP A N 1
ATOM 671 C CA . ASP A 1 90 ? -9.781 -9.586 13.477 1 96.94 90 ASP A CA 1
ATOM 672 C C . ASP A 1 90 ? -8.281 -9.836 13.375 1 96.94 90 ASP A C 1
ATOM 674 O O . ASP A 1 90 ? -7.641 -10.227 14.352 1 96.94 90 ASP A O 1
ATOM 678 N N . LYS A 1 91 ? -7.762 -9.734 12.234 1 97.75 91 LYS A N 1
ATOM 679 C CA . LYS A 1 91 ? -6.332 -9.961 12.016 1 97.75 91 LYS A CA 1
ATOM 680 C C . LYS A 1 91 ? -5.703 -8.805 11.258 1 97.75 91 LYS A C 1
ATOM 682 O O . LYS A 1 91 ? -6.332 -8.219 10.367 1 97.75 91 LYS A O 1
ATOM 687 N N . MET A 1 92 ? -4.504 -8.555 11.539 1 98.25 92 MET A N 1
ATOM 688 C CA . MET A 1 92 ? -3.775 -7.477 10.875 1 98.25 92 MET A CA 1
ATOM 689 C C . MET A 1 92 ? -2.791 -8.039 9.852 1 98.25 92 MET A C 1
ATOM 691 O O . MET A 1 92 ? -2.229 -9.117 10.055 1 98.25 92 MET A O 1
ATOM 695 N N . VAL A 1 93 ? -2.621 -7.316 8.758 1 98.38 93 VAL A N 1
ATOM 696 C CA . VAL A 1 93 ? -1.511 -7.617 7.859 1 98.38 93 VAL A CA 1
ATOM 697 C C . VAL A 1 93 ? -0.214 -7.051 8.438 1 98.38 93 VAL A C 1
ATOM 699 O O . VAL A 1 93 ? -0.232 -6.051 9.156 1 98.38 93 VAL A O 1
ATOM 702 N N . THR A 1 94 ? 0.854 -7.684 8.07 1 98.56 94 THR A N 1
ATOM 703 C CA . THR A 1 94 ? 2.174 -7.227 8.484 1 98.56 94 THR A CA 1
ATOM 704 C C . THR A 1 94 ? 3.156 -7.27 7.32 1 98.56 94 THR A C 1
ATOM 706 O O . THR A 1 94 ? 2.975 -8.039 6.375 1 98.56 94 THR A O 1
ATOM 709 N N . ALA A 1 95 ? 4.129 -6.41 7.363 1 98.19 95 ALA A N 1
ATOM 710 C CA . ALA A 1 95 ? 5.207 -6.398 6.375 1 98.19 95 ALA A CA 1
ATOM 711 C C . ALA A 1 95 ? 6.438 -5.68 6.918 1 98.19 95 ALA A C 1
ATOM 713 O O . ALA A 1 95 ? 6.32 -4.758 7.727 1 98.19 95 ALA A O 1
ATOM 714 N N . MET A 1 96 ? 7.559 -6.195 6.477 1 97.88 96 MET A N 1
ATOM 715 C CA . MET A 1 96 ? 8.734 -5.344 6.684 1 97.88 96 MET A CA 1
ATOM 716 C C . MET A 1 96 ? 8.609 -4.047 5.895 1 97.88 96 MET A C 1
ATOM 718 O O . MET A 1 96 ? 8.258 -4.062 4.715 1 97.88 96 MET A O 1
ATOM 722 N N . PRO A 1 97 ? 8.852 -2.875 6.562 1 97 97 PRO A N 1
ATOM 723 C CA . PRO A 1 97 ? 8.719 -1.61 5.832 1 97 97 PRO A CA 1
ATOM 724 C C . PRO A 1 97 ? 9.531 -1.584 4.543 1 97 97 PRO A C 1
ATOM 726 O O . PRO A 1 97 ? 9.133 -0.945 3.568 1 97 97 PRO A O 1
ATOM 729 N N . ALA A 1 98 ? 10.625 -2.318 4.477 1 95 98 ALA A N 1
ATOM 730 C CA . ALA A 1 98 ? 11.492 -2.365 3.303 1 95 98 ALA A CA 1
ATOM 731 C C . ALA A 1 98 ? 10.742 -2.883 2.082 1 95 98 ALA A C 1
ATOM 733 O O . ALA A 1 98 ? 11.102 -2.568 0.944 1 95 98 ALA A O 1
ATOM 734 N N . GLN A 1 99 ? 9.695 -3.711 2.297 1 96.62 99 GLN A N 1
ATOM 735 C CA . GLN A 1 99 ? 8.898 -4.195 1.173 1 96.62 99 GLN A CA 1
ATOM 736 C C . GLN A 1 99 ? 8.273 -3.035 0.407 1 96.62 99 GLN A C 1
ATOM 738 O O . GLN A 1 99 ? 8.203 -3.061 -0.824 1 96.62 99 GLN A O 1
ATOM 743 N N . LEU A 1 100 ? 7.848 -2.002 1.144 1 95.56 100 LEU A N 1
ATOM 744 C CA . LEU A 1 100 ? 7.199 -0.845 0.534 1 95.56 100 LEU A CA 1
ATOM 745 C C . LEU A 1 100 ? 8.234 0.157 0.035 1 95.56 100 LEU A C 1
ATOM 747 O O . LEU A 1 100 ? 8.117 0.675 -1.077 1 95.56 100 LEU A O 1
ATOM 751 N N . THR A 1 101 ? 9.211 0.363 0.805 1 92.38 101 THR A N 1
ATOM 752 C CA . THR A 1 101 ? 10.203 1.364 0.42 1 92.38 101 THR A CA 1
ATOM 753 C C . THR A 1 101 ? 11.055 0.867 -0.746 1 92.38 101 THR A C 1
ATOM 755 O O . THR A 1 101 ? 11.742 1.653 -1.399 1 92.38 101 THR A O 1
ATOM 758 N N . ALA A 1 102 ? 10.977 -0.417 -1.052 1 91.94 102 ALA A N 1
ATOM 759 C CA . ALA A 1 102 ? 11.648 -0.979 -2.217 1 91.94 102 ALA A CA 1
ATOM 760 C C . ALA A 1 102 ? 10.891 -0.652 -3.502 1 91.94 102 ALA A C 1
ATOM 762 O O . ALA A 1 102 ? 11.336 -0.998 -4.598 1 91.94 102 ALA A O 1
ATOM 763 N N . GLY A 1 103 ? 9.781 -0.034 -3.371 1 90.19 103 GLY A N 1
ATOM 764 C CA . GLY A 1 103 ? 9.062 0.405 -4.559 1 90.19 103 GLY A CA 1
ATOM 765 C C . GLY A 1 103 ? 7.793 -0.388 -4.816 1 90.19 103 GLY A C 1
ATOM 766 O O . GLY A 1 103 ? 7.098 -0.154 -5.805 1 90.19 103 GLY A O 1
ATOM 767 N N . ARG A 1 104 ? 7.5 -1.307 -3.918 1 94.5 104 ARG A N 1
ATOM 768 C CA . ARG A 1 104 ? 6.25 -2.045 -4.059 1 94.5 104 ARG A CA 1
ATOM 769 C C . ARG A 1 104 ? 5.066 -1.21 -3.58 1 94.5 104 ARG A C 1
ATOM 771 O O . ARG A 1 104 ? 5.207 -0.376 -2.684 1 94.5 104 ARG A O 1
ATOM 778 N N . THR A 1 105 ? 3.93 -1.469 -4.18 1 93.5 105 THR A N 1
ATOM 779 C CA . THR A 1 105 ? 2.688 -0.8 -3.811 1 93.5 105 THR A CA 1
ATOM 780 C C . THR A 1 105 ? 1.672 -1.805 -3.273 1 93.5 105 THR A C 1
ATOM 782 O O . THR A 1 105 ? 1.521 -2.896 -3.824 1 93.5 105 THR A O 1
ATOM 785 N N . TRP A 1 106 ? 1.103 -1.479 -2.162 1 97.5 106 TRP A N 1
ATOM 786 C CA . TRP A 1 106 ? 0.065 -2.299 -1.545 1 97.5 106 TRP A CA 1
ATOM 787 C C . TRP A 1 106 ? -1.277 -1.577 -1.555 1 97.5 106 TRP A C 1
ATOM 789 O O . TRP A 1 106 ? -1.39 -0.454 -1.058 1 97.5 106 TRP A O 1
ATOM 799 N N . ARG A 1 107 ? -2.346 -2.258 -2.125 1 93.56 107 ARG A N 1
ATOM 800 C CA . ARG A 1 107 ? -3.639 -1.589 -2.215 1 93.56 107 ARG A CA 1
ATOM 801 C C . ARG A 1 107 ? -4.77 -2.602 -2.346 1 93.56 107 ARG A C 1
ATOM 803 O O . ARG A 1 107 ? -4.523 -3.793 -2.549 1 93.56 107 ARG A O 1
ATOM 810 N N . GLY A 1 108 ? -5.926 -2.086 -2.043 1 90.38 108 GLY A N 1
ATOM 811 C CA . GLY A 1 108 ? -7.113 -2.846 -2.406 1 90.38 108 GLY A CA 1
ATOM 812 C C . GLY A 1 108 ? -7.586 -2.576 -3.82 1 90.38 108 GLY A C 1
ATOM 813 O O . GLY A 1 108 ? -6.816 -2.105 -4.66 1 90.38 108 GLY A O 1
ATOM 814 N N . CYS A 1 109 ? -8.539 -3.17 -4.125 1 68.81 109 CYS A N 1
ATOM 815 C CA . CYS A 1 109 ? -9.125 -2.92 -5.438 1 68.81 109 CYS A CA 1
ATOM 816 C C . CYS A 1 109 ? -10.273 -1.924 -5.34 1 68.81 109 CYS A C 1
ATOM 818 O O . CYS A 1 109 ? -11.047 -1.95 -4.383 1 68.81 109 CYS A O 1
ATOM 820 N N . ASP A 1 110 ? -9.953 -0.542 -5.59 1 54.72 110 A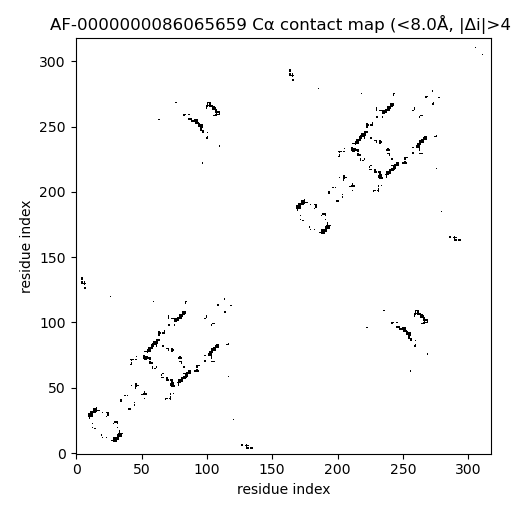SP A N 1
ATOM 821 C CA . ASP A 1 110 ? -11.102 0.354 -5.695 1 54.72 110 ASP A CA 1
ATOM 822 C C . ASP A 1 110 ? -12.078 -0.128 -6.762 1 54.72 110 ASP A C 1
ATOM 824 O O . ASP A 1 110 ? -11.828 0.041 -7.957 1 54.72 110 ASP A O 1
ATOM 828 N N . PHE A 1 111 ? -12.367 -1.279 -6.945 1 41.72 111 PHE A N 1
ATOM 829 C CA . PHE A 1 111 ? -13.25 -1.527 -8.078 1 41.72 111 PHE A CA 1
ATOM 830 C C . PHE A 1 111 ? -14.312 -0.442 -8.188 1 41.72 111 PHE A C 1
ATOM 832 O O . PHE A 1 111 ? -15.141 -0.287 -7.289 1 41.72 111 PHE A O 1
ATOM 839 N N . GLY A 1 112 ? -14.227 0.59 -8.273 1 35.22 112 GLY A N 1
ATOM 840 C CA . GLY A 1 112 ? -15.016 1.241 -9.305 1 35.22 112 GLY A CA 1
ATOM 841 C C . GLY A 1 112 ? -15.797 0.265 -10.164 1 35.22 112 GLY A C 1
ATOM 842 O O . GLY A 1 112 ? -15.641 0.243 -11.391 1 35.22 112 GLY A O 1
ATOM 843 N N . GLY A 1 113 ? -16.203 -0.617 -9.828 1 37.38 113 GLY A N 1
ATOM 844 C CA . GLY A 1 113 ? -17.062 -1.637 -10.414 1 37.38 113 GLY A CA 1
ATOM 845 C C . GLY A 1 113 ? -16.516 -3.043 -10.234 1 37.38 113 GLY A C 1
ATOM 846 O O . GLY A 1 113 ? -17.156 -4.016 -10.648 1 37.38 113 GLY A O 1
ATOM 847 N N . TRP A 1 114 ? -15.148 -3.4 -10.273 1 37.44 114 TRP A N 1
ATOM 848 C CA . TRP A 1 114 ? -14.852 -4.82 -10.148 1 37.44 114 TRP A CA 1
ATOM 849 C C . TRP A 1 114 ? -14.906 -5.266 -8.688 1 37.44 114 TRP A C 1
ATOM 851 O O . TRP A 1 114 ? -14.211 -4.703 -7.836 1 37.44 114 TRP A O 1
ATOM 861 N N . LYS A 1 115 ? -15.945 -5.371 -8.086 1 43.12 115 LYS A N 1
ATOM 862 C CA . LYS A 1 115 ? -16.297 -5.672 -6.703 1 43.12 115 LYS A CA 1
ATOM 863 C C . LYS A 1 115 ? -15.883 -7.094 -6.328 1 43.12 115 LYS A C 1
ATOM 865 O O . LYS A 1 115 ? -15.891 -7.453 -5.148 1 43.12 115 LYS A O 1
ATOM 870 N N . THR A 1 116 ? -15.742 -8.039 -7.289 1 47.09 116 THR A N 1
ATOM 871 C CA . THR A 1 116 ? -15.727 -9.445 -6.906 1 47.09 116 THR A CA 1
ATOM 872 C C . THR A 1 116 ? -14.609 -10.195 -7.633 1 47.09 116 THR A C 1
ATOM 874 O O . THR A 1 116 ? -14.156 -9.758 -8.695 1 47.09 116 THR A O 1
ATOM 877 N N . VAL A 1 117 ? -13.938 -11.117 -7.012 1 50.59 117 VAL A N 1
ATOM 878 C CA . VAL A 1 117 ? -13.008 -12.117 -7.527 1 50.59 117 VAL A CA 1
ATOM 879 C C . VAL A 1 117 ? -13.43 -12.531 -8.938 1 50.59 117 VAL A C 1
ATOM 881 O O . VAL A 1 117 ? -12.586 -12.859 -9.773 1 50.59 117 VAL A O 1
ATOM 884 N N . ASP A 1 118 ? -14.617 -12.305 -9.109 1 51.25 118 ASP A N 1
ATOM 885 C CA . ASP A 1 118 ? -15.156 -12.742 -10.398 1 51.25 118 ASP A CA 1
ATOM 886 C C . ASP A 1 118 ? -14.68 -11.828 -11.523 1 51.25 118 ASP A C 1
ATOM 888 O O . ASP A 1 118 ? -14.766 -12.195 -12.695 1 51.25 118 ASP A O 1
ATOM 892 N N . GLN A 1 119 ? -14.117 -10.734 -11.102 1 50.62 119 GLN A N 1
ATOM 893 C CA . GLN A 1 119 ? -13.719 -9.805 -12.148 1 50.62 119 GLN A CA 1
ATOM 894 C C . GLN A 1 119 ? -12.25 -10.008 -12.539 1 50.62 119 GLN A C 1
ATOM 896 O O . GLN A 1 119 ? -11.773 -9.414 -13.5 1 50.62 119 GLN A O 1
ATOM 901 N N . VAL A 1 120 ? -11.656 -10.883 -11.883 1 55.81 120 VAL A N 1
ATOM 902 C CA . VAL A 1 120 ? -10.25 -11.172 -12.141 1 55.81 120 VAL A CA 1
ATOM 903 C C . VAL A 1 120 ? -10.078 -11.664 -13.57 1 55.81 120 VAL A C 1
ATOM 905 O O . VAL A 1 120 ? -9.18 -11.211 -14.289 1 55.81 120 VAL A O 1
ATOM 908 N N . PRO A 1 121 ? -10.945 -12.477 -13.875 1 52.88 121 PRO A N 1
ATOM 909 C CA . PRO A 1 121 ? -10.805 -12.875 -15.281 1 52.88 121 PRO A CA 1
ATOM 910 C C . PRO A 1 121 ? -10.875 -11.688 -16.234 1 52.88 121 PRO A C 1
ATOM 912 O O . PRO A 1 121 ? -10.148 -11.648 -17.234 1 52.88 121 PRO A O 1
ATOM 915 N N . GLN A 1 122 ? -11.703 -10.844 -15.906 1 52.47 122 GLN A N 1
ATOM 916 C CA . GLN A 1 122 ? -11.828 -9.672 -16.766 1 52.47 122 GLN A CA 1
ATOM 917 C C . GLN A 1 122 ? -10.57 -8.812 -16.719 1 52.47 122 GLN A C 1
ATOM 919 O O . GLN A 1 122 ? -10.133 -8.281 -17.75 1 52.47 122 GLN A O 1
ATOM 924 N N . LEU A 1 123 ? -10.055 -8.781 -15.547 1 53.88 123 LEU A N 1
ATOM 925 C CA . LEU A 1 123 ? -8.789 -8.07 -15.398 1 53.88 123 LEU A CA 1
ATOM 926 C C . LEU A 1 123 ? -7.695 -8.727 -16.219 1 53.88 123 LEU A C 1
ATOM 928 O O . LEU A 1 123 ? -6.918 -8.039 -16.891 1 53.88 123 LEU A O 1
ATOM 932 N N . MET A 1 124 ? -7.773 -10.016 -16.156 1 55.56 124 MET A N 1
ATOM 933 C CA . MET A 1 124 ? -6.797 -10.789 -16.922 1 55.56 124 MET A CA 1
ATOM 934 C C . MET A 1 124 ? -6.984 -10.57 -18.422 1 55.56 124 MET A C 1
ATOM 936 O O . MET A 1 124 ? -6.008 -10.477 -19.156 1 55.56 124 MET A O 1
ATOM 940 N N . GLU A 1 125 ? -8.242 -10.469 -18.719 1 54.41 125 GLU A N 1
ATOM 941 C CA . GLU A 1 125 ? -8.562 -10.227 -20.125 1 54.41 125 GLU A CA 1
ATOM 942 C C . GLU A 1 125 ? -8.117 -8.836 -20.562 1 54.41 125 GLU A C 1
ATOM 944 O O . GLU A 1 125 ? -7.59 -8.672 -21.672 1 54.41 125 GLU A O 1
ATOM 949 N N . LEU A 1 126 ? -8.391 -7.945 -19.656 1 49.34 126 LEU A N 1
ATOM 950 C CA . LEU A 1 126 ? -7.984 -6.574 -19.953 1 49.34 126 LEU A CA 1
ATOM 951 C C . LEU A 1 126 ? -6.473 -6.477 -20.109 1 49.34 126 LEU A C 1
ATOM 953 O O . LEU A 1 126 ? -5.977 -5.777 -21 1 49.34 126 LEU A O 1
ATOM 957 N N . TYR A 1 127 ? -5.941 -7.059 -19.234 1 49.94 127 TYR A N 1
ATOM 958 C CA . TYR A 1 127 ? -4.484 -7.066 -19.297 1 49.94 127 TYR A CA 1
ATOM 959 C C . TYR A 1 127 ? -3.998 -7.758 -20.562 1 49.94 127 TYR A C 1
ATOM 961 O O . TYR A 1 127 ? -3.035 -7.309 -21.188 1 49.94 127 TYR A O 1
ATOM 969 N N . ARG A 1 128 ? -4.695 -8.789 -20.797 1 49 128 ARG A N 1
ATOM 970 C CA . ARG A 1 128 ? -4.398 -9.492 -22.047 1 49 128 ARG A CA 1
ATOM 971 C C . ARG A 1 128 ? -4.684 -8.602 -23.25 1 49 128 ARG A C 1
ATOM 973 O O . ARG A 1 128 ? -3.912 -8.586 -24.219 1 49 128 ARG A O 1
ATOM 980 N N . SER A 1 129 ? -5.836 -7.945 -23.172 1 47.16 129 SER A N 1
ATOM 981 C CA . SER A 1 129 ? -6.254 -7.113 -24.297 1 47.16 129 SER A CA 1
ATOM 982 C C . SER A 1 129 ? -5.418 -5.84 -24.375 1 47.16 129 SER A C 1
ATOM 984 O O . SER A 1 129 ? -5.203 -5.301 -25.469 1 47.16 129 SER A O 1
ATOM 986 N N . LYS A 1 130 ? -5.168 -5.203 -23.328 1 42.72 130 LYS A N 1
ATOM 987 C CA . LYS A 1 130 ? -4.27 -4.051 -23.375 1 42.72 130 LYS A CA 1
ATOM 988 C C . LYS A 1 130 ? -2.951 -4.414 -24.047 1 42.72 130 LYS A C 1
ATOM 990 O O . LYS A 1 130 ? -2.355 -3.582 -24.734 1 42.72 130 LYS A O 1
ATOM 995 N N . LYS A 1 131 ? -2.484 -5.605 -24.062 1 41.78 131 LYS A N 1
ATOM 996 C CA . LYS A 1 131 ? -1.384 -6.031 -24.922 1 41.78 131 LYS A CA 1
ATOM 997 C C . LYS A 1 131 ? -1.807 -6.043 -26.391 1 41.78 131 LYS A C 1
ATOM 999 O O . LYS A 1 131 ? -1.021 -5.688 -27.266 1 41.78 131 LYS A O 1
ATOM 1004 N N . LEU A 1 132 ? -3.031 -6.41 -26.656 1 38.19 132 LEU A N 1
ATOM 1005 C CA . LEU A 1 132 ? -3.445 -6.324 -28.062 1 38.19 132 LEU A CA 1
ATOM 1006 C C . LEU A 1 132 ? -3.605 -4.871 -28.484 1 38.19 132 LEU A C 1
ATOM 1008 O O . LEU A 1 132 ? -3.289 -4.52 -29.625 1 38.19 132 LEU A O 1
ATOM 1012 N N . LYS A 1 133 ? -4.262 -4.059 -27.625 1 39.12 133 LYS A N 1
ATOM 1013 C CA . LYS A 1 133 ? -4.566 -2.703 -28.078 1 39.12 133 LYS A CA 1
ATOM 1014 C C . LYS A 1 133 ? -3.312 -1.833 -28.078 1 39.12 133 LYS A C 1
ATOM 1016 O O . LYS A 1 133 ? -3.32 -0.724 -28.625 1 39.12 133 LYS A O 1
ATOM 1021 N N . LEU A 1 134 ? -2.158 -2.061 -27.531 1 34.06 134 LEU A N 1
ATOM 1022 C CA . LEU A 1 134 ? -1.088 -1.129 -27.875 1 34.06 134 LEU A CA 1
ATOM 1023 C C . LEU A 1 134 ? -0.817 -1.146 -29.375 1 34.06 134 LEU A C 1
ATOM 1025 O O . LEU A 1 134 ? -0.484 -0.112 -29.953 1 34.06 134 LEU A O 1
ATOM 1029 N N . ASP A 1 135 ? -1.081 -2.123 -30.078 1 31.28 135 ASP A N 1
ATOM 1030 C CA . ASP A 1 135 ? -0.952 -2.006 -31.531 1 31.28 135 ASP A CA 1
ATOM 1031 C C . ASP A 1 135 ? -2.119 -1.22 -32.125 1 31.28 135 ASP A C 1
ATOM 1033 O O . ASP A 1 135 ? -1.93 -0.414 -33.031 1 31.28 135 ASP A O 1
ATOM 1037 N N . GLU A 1 136 ? -3.396 -1.542 -31.906 1 31.09 136 GLU A N 1
ATOM 1038 C CA . GLU A 1 136 ? -4.492 -0.881 -32.625 1 31.09 136 GLU A CA 1
ATOM 1039 C C . GLU A 1 136 ? -4.805 0.478 -32 1 31.09 136 GLU A C 1
ATOM 1041 O O . GLU A 1 136 ? -5.5 1.297 -32.594 1 31.09 136 GLU A O 1
ATOM 1046 N N . LEU A 1 137 ? -4.379 0.928 -30.891 1 29.33 137 LEU A N 1
ATOM 1047 C CA . LEU A 1 137 ? -4.781 2.283 -30.547 1 29.33 137 LEU A CA 1
ATOM 1048 C C . LEU A 1 137 ? -4.188 3.299 -31.516 1 29.33 137 LEU A C 1
ATOM 1050 O O . LEU A 1 137 ? -4.426 4.5 -31.391 1 29.33 137 LEU A O 1
ATOM 1054 N N . ILE A 1 138 ? -3.459 2.99 -32.562 1 28.64 138 ILE A N 1
ATOM 1055 C CA . ILE A 1 138 ? -3.416 3.945 -33.656 1 28.64 138 ILE A CA 1
ATOM 1056 C C . ILE A 1 138 ? -4.801 4.062 -34.312 1 28.64 138 ILE A C 1
ATOM 1058 O O . ILE A 1 138 ? -5.242 5.16 -34.656 1 28.64 138 ILE A O 1
ATOM 1062 N N . THR A 1 139 ? -5.539 3.059 -34.781 1 24.72 139 THR A N 1
ATOM 1063 C CA . THR A 1 139 ? -6.652 3.283 -35.688 1 24.72 139 THR A CA 1
ATOM 1064 C C . THR A 1 139 ? -7.891 3.74 -34.938 1 24.72 139 THR A C 1
ATOM 1066 O O . THR A 1 139 ? -8.539 4.719 -35.312 1 24.72 139 THR A O 1
ATOM 1069 N N . HIS A 1 140 ? -9.047 3.018 -34.375 1 28 140 HIS A N 1
ATOM 1070 C CA . HIS A 1 140 ? -10.445 3.436 -34.344 1 28 140 HIS A CA 1
ATOM 1071 C C . HIS A 1 140 ? -10.719 4.34 -33.156 1 28 140 HIS A C 1
ATOM 1073 O O . HIS A 1 140 ? -10.492 3.953 -32 1 28 140 HIS A O 1
ATOM 1079 N N . LYS A 1 141 ? -10.773 5.785 -32.969 1 29.14 141 LYS A N 1
ATOM 1080 C CA . LYS A 1 141 ? -11.555 7.008 -32.812 1 29.14 141 LYS A CA 1
ATOM 1081 C C . LYS A 1 141 ? -13.055 6.719 -32.906 1 29.14 141 LYS A C 1
ATOM 1083 O O . LYS A 1 141 ? -13.859 7.441 -32.312 1 29.14 141 LYS A O 1
ATOM 1088 N N . LEU A 1 142 ? -13.594 5.688 -33.594 1 26.06 142 LEU A N 1
ATOM 1089 C CA . LEU A 1 142 ? -15.016 5.531 -33.906 1 26.06 142 LEU A CA 1
ATOM 1090 C C . LEU A 1 142 ? -15.758 4.949 -32.688 1 26.06 142 LEU A C 1
ATOM 1092 O O . LEU A 1 142 ? -16.875 5.359 -32.406 1 26.06 142 LEU A O 1
ATOM 1096 N N . HIS A 1 143 ? -15.336 3.932 -32.094 1 28.23 143 HIS A N 1
ATOM 1097 C CA . HIS A 1 143 ? -16.391 3.223 -31.406 1 28.23 143 HIS A CA 1
ATOM 1098 C C . HIS A 1 143 ? -16.625 3.816 -30.016 1 28.23 143 HIS A C 1
ATOM 1100 O O . HIS A 1 143 ? -17.484 3.332 -29.266 1 28.23 143 HIS A O 1
ATOM 1106 N N . LEU A 1 144 ? -16.141 4.898 -29.516 1 28.33 144 LEU A N 1
ATOM 1107 C CA . LEU A 1 144 ? -16.641 5.641 -28.359 1 28.33 144 LEU A CA 1
ATOM 1108 C C . LEU A 1 144 ? -18.141 5.906 -28.516 1 28.33 144 LEU A C 1
ATOM 1110 O O . LEU A 1 144 ? -18.828 6.18 -27.516 1 28.33 144 LEU A O 1
ATOM 1114 N N . GLU A 1 145 ? -18.656 5.832 -29.641 1 27.64 145 GLU A N 1
ATOM 1115 C CA . GLU A 1 145 ? -20.031 6.16 -30 1 27.64 145 GLU A CA 1
ATOM 1116 C C . GLU A 1 145 ? -21 5.082 -29.516 1 27.64 145 GLU A C 1
ATOM 1118 O O . GLU A 1 145 ? -22.109 5.387 -29.094 1 27.64 145 GLU A O 1
ATOM 1123 N N . ARG A 1 146 ? -20.672 3.838 -29.562 1 29.27 146 ARG A N 1
ATOM 1124 C CA . ARG A 1 146 ? -21.703 2.861 -29.266 1 29.27 146 ARG A CA 1
ATOM 1125 C C . ARG A 1 146 ? -21.859 2.66 -27.766 1 29.27 146 ARG A C 1
ATOM 1127 O O . ARG A 1 146 ? -22.891 2.168 -27.297 1 29.27 146 ARG A O 1
ATOM 1134 N N . ILE A 1 147 ? -20.969 2.836 -26.984 1 29.33 147 ILE A N 1
ATOM 1135 C CA . ILE A 1 147 ? -21.297 2.604 -25.578 1 29.33 147 ILE A CA 1
ATOM 1136 C C . ILE A 1 147 ? -22.156 3.75 -25.047 1 29.33 147 ILE A C 1
ATOM 1138 O O . ILE A 1 147 ? -22.859 3.598 -24.047 1 29.33 147 ILE A O 1
ATOM 1142 N N . ASN A 1 148 ? -22.297 4.75 -25.734 1 28.86 148 ASN A N 1
ATOM 1143 C CA . ASN A 1 148 ? -23.375 5.691 -25.5 1 28.86 148 ASN A CA 1
ATOM 1144 C C . ASN A 1 148 ? -24.75 5.027 -25.656 1 28.86 148 ASN A C 1
ATOM 1146 O O . ASN A 1 148 ? -25.688 5.336 -24.922 1 28.86 148 ASN A O 1
ATOM 1150 N N . ASP A 1 149 ? -24.828 4.172 -26.578 1 29.78 149 ASP A N 1
ATOM 1151 C CA . ASP A 1 149 ? -26.141 3.574 -26.797 1 29.78 149 ASP A CA 1
ATOM 1152 C C . ASP A 1 149 ? -26.484 2.584 -25.688 1 29.78 149 ASP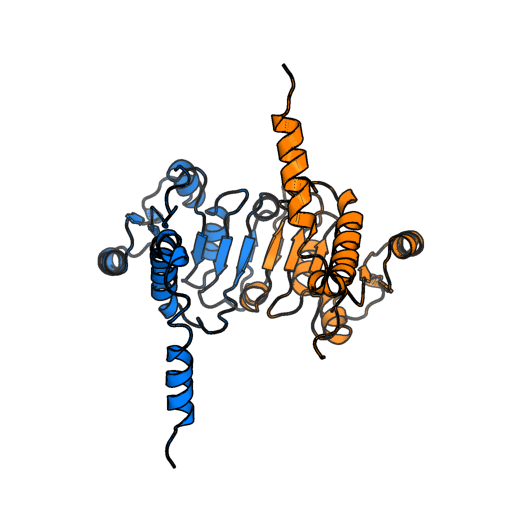 A C 1
ATOM 1154 O O . ASP A 1 149 ? -27.625 2.51 -25.25 1 29.78 149 ASP A O 1
ATOM 1158 N N . ALA A 1 150 ? -25.562 1.803 -25.281 1 28.84 150 ALA A N 1
ATOM 1159 C CA . ALA A 1 150 ? -26.062 0.833 -24.312 1 28.84 150 ALA A CA 1
ATOM 1160 C C . ALA A 1 150 ? -26.391 1.503 -22.984 1 28.84 150 ALA A C 1
ATOM 1162 O O . ALA A 1 150 ? -27.359 1.15 -22.312 1 28.84 150 ALA A O 1
ATOM 1163 N N . PHE A 1 151 ? -25.688 2.557 -22.562 1 28.23 151 PHE A N 1
ATOM 1164 C CA . PHE A 1 151 ? -26.266 3.369 -21.5 1 28.23 151 PHE A CA 1
ATOM 1165 C C . PHE A 1 151 ? -27.609 3.938 -21.938 1 28.23 151 PHE A C 1
ATOM 1167 O O . PHE A 1 151 ? -28.5 4.145 -21.109 1 28.23 151 PHE A O 1
ATOM 1174 N N . ALA A 1 152 ? -27.672 4.055 -23.188 1 28.86 152 ALA A N 1
ATOM 1175 C CA . ALA A 1 152 ? -28.984 4.516 -23.641 1 28.86 152 ALA A CA 1
ATOM 1176 C C . ALA A 1 152 ? -30.047 3.445 -23.422 1 28.86 152 ALA A C 1
ATOM 1178 O O . ALA A 1 152 ? -31.188 3.758 -23.094 1 28.86 152 ALA A O 1
ATOM 1179 N N . LEU A 1 153 ? -29.578 2.238 -23.578 1 28.59 153 LEU A N 1
ATOM 1180 C CA . LEU A 1 153 ? -30.672 1.28 -23.391 1 28.59 153 LEU A CA 1
ATOM 1181 C C . LEU A 1 153 ? -31.047 1.157 -21.922 1 28.59 153 LEU A C 1
ATOM 1183 O O . LEU A 1 153 ? -32.25 1.015 -21.609 1 28.59 153 LEU A O 1
ATOM 1187 N N . MET A 1 154 ? -30.078 1.176 -21.016 1 26.77 154 MET A N 1
ATOM 1188 C CA . MET A 1 154 ? -30.641 1.08 -19.672 1 26.77 154 MET A CA 1
ATOM 1189 C C . MET A 1 154 ? -31.453 2.32 -19.328 1 26.77 154 MET A C 1
ATOM 1191 O O . MET A 1 154 ? -32.406 2.244 -18.562 1 26.77 154 MET A O 1
ATOM 1195 N N . GLN A 1 155 ? -31 3.391 -19.859 1 28.7 155 GLN A N 1
ATOM 1196 C CA . GLN A 1 155 ? -31.984 4.449 -19.672 1 28.7 155 GLN A CA 1
ATOM 1197 C C . GLN A 1 155 ? -33.281 4.141 -20.422 1 28.7 155 GLN A C 1
ATOM 1199 O O . GLN A 1 155 ? -34.312 4.758 -20.156 1 28.7 155 GLN A O 1
ATOM 1204 N N . SER A 1 156 ? -33.188 3.396 -21.422 1 28.42 156 SER A N 1
ATOM 1205 C CA . SER A 1 156 ? -34.531 3.189 -21.969 1 28.42 156 SER A CA 1
ATOM 1206 C C . SER A 1 156 ? -35.281 2.156 -21.141 1 28.42 156 SER A C 1
ATOM 1208 O O . SER A 1 156 ? -36.344 1.683 -21.562 1 28.42 156 SER A O 1
ATOM 1210 N N . GLY A 1 157 ? -34.969 1.872 -19.891 1 26 157 GLY A N 1
ATOM 1211 C CA . GLY A 1 157 ? -36.094 1.261 -19.219 1 26 157 GLY A CA 1
ATOM 1212 C C . GLY A 1 157 ? -37.438 1.925 -19.547 1 26 157 GLY A C 1
ATOM 1213 O O . GLY A 1 157 ? -37.531 3.154 -19.562 1 26 157 GLY A O 1
ATOM 1214 N N . CYS A 1 158 ? -38.188 1.272 -20.312 1 23.69 158 CYS A N 1
ATOM 1215 C CA . CYS A 1 158 ? -39.625 1.185 -20.609 1 23.69 158 CYS A CA 1
ATOM 1216 C C . CYS A 1 158 ? -40.438 1.277 -19.344 1 23.69 158 CYS A C 1
ATOM 1218 O O . CYS A 1 158 ? -40.25 0.501 -18.406 1 23.69 158 CYS A O 1
ATOM 1220 N N . SER A 1 159 ? -40.875 2.51 -18.969 1 18.94 159 SER A N 1
ATOM 1221 C CA . SER A 1 159 ? -42.344 2.525 -18.969 1 18.94 159 SER A CA 1
ATOM 1222 C C . SER A 1 159 ? -42.906 2.197 -20.344 1 18.94 159 SER A C 1
ATOM 1224 O O . SER A 1 159 ? -42.25 2.438 -21.359 1 18.94 159 SER A O 1
ATOM 1226 N N . MET B 1 1 ? -17.453 25.156 -15.531 1 22.05 1 MET B N 1
ATOM 1227 C CA . MET B 1 1 ? -16.516 26.172 -15.07 1 22.05 1 MET B CA 1
ATOM 1228 C C . MET B 1 1 ? -15.828 25.75 -13.773 1 22.05 1 MET B C 1
ATOM 1230 O O . MET B 1 1 ? -15.195 26.562 -13.102 1 22.05 1 MET B O 1
ATOM 1234 N N . GLY B 1 2 ? -16.062 24.609 -13.164 1 24.08 2 GLY B N 1
ATOM 1235 C CA . GLY B 1 2 ? -16.469 23.844 -12 1 24.08 2 GLY B CA 1
ATOM 1236 C C . GLY B 1 2 ? -15.297 23.266 -11.211 1 24.08 2 GLY B C 1
ATOM 1237 O O . GLY B 1 2 ? -15.266 23.359 -9.984 1 24.08 2 GLY B O 1
ATOM 1238 N N . ALA B 1 3 ? -14.711 22.297 -11.891 1 25.94 3 ALA B N 1
ATOM 1239 C CA . ALA B 1 3 ? -13.773 21.672 -10.953 1 25.94 3 ALA B CA 1
ATOM 1240 C C . ALA B 1 3 ? -12.609 22.594 -10.641 1 25.94 3 ALA B C 1
ATOM 1242 O O . ALA B 1 3 ? -11.836 22.953 -11.531 1 25.94 3 ALA B O 1
ATOM 1243 N N . LYS B 1 4 ? -12.523 23.656 -9.852 1 29.97 4 LYS B N 1
ATOM 1244 C CA . LYS B 1 4 ? -11.531 24.5 -9.188 1 29.97 4 LYS B CA 1
ATOM 1245 C C . LYS B 1 4 ? -10.227 23.734 -8.961 1 29.97 4 LYS B C 1
ATOM 1247 O O . LYS B 1 4 ? -10.242 22.531 -8.703 1 29.97 4 LYS B O 1
ATOM 1252 N N . GLU B 1 5 ? -8.93 24.094 -9.555 1 34.06 5 GLU B N 1
ATOM 1253 C CA . GLU B 1 5 ? -7.566 23.594 -9.422 1 34.06 5 GLU B CA 1
ATOM 1254 C C . GLU B 1 5 ? -7.359 22.906 -8.078 1 34.06 5 GLU B C 1
ATOM 1256 O O . GLU B 1 5 ? -7.484 23.531 -7.027 1 34.06 5 GLU B O 1
ATOM 1261 N N . ARG B 1 6 ? -7.859 21.891 -7.617 1 36.28 6 ARG B N 1
ATOM 1262 C CA . ARG B 1 6 ? -7.945 21.406 -6.25 1 36.28 6 ARG B CA 1
ATOM 1263 C C . ARG B 1 6 ? -6.578 21.406 -5.574 1 36.28 6 ARG B C 1
ATOM 1265 O O . ARG B 1 6 ? -5.785 20.484 -5.75 1 36.28 6 ARG B O 1
ATOM 1272 N N . GLY B 1 7 ? -5.465 22.375 -5.664 1 42.47 7 GLY B N 1
ATOM 1273 C CA . GLY B 1 7 ? -4.328 22.656 -4.801 1 42.47 7 GLY B CA 1
ATOM 1274 C C . GLY B 1 7 ? -4.461 22.047 -3.42 1 42.47 7 GLY B C 1
ATOM 1275 O O . GLY B 1 7 ? -5.57 21.719 -2.98 1 42.47 7 GLY B O 1
ATOM 1276 N N . ALA B 1 8 ? -3.303 21.359 -3.016 1 52.81 8 ALA B N 1
ATOM 1277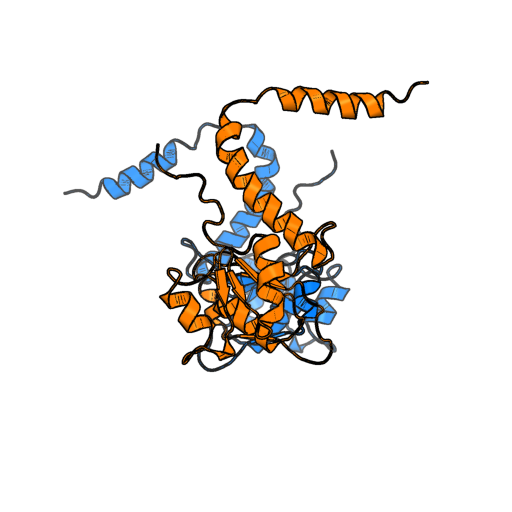 C CA . ALA B 1 8 ? -3.557 20.938 -1.642 1 52.81 8 ALA B CA 1
ATOM 1278 C C . ALA B 1 8 ? -4.129 22.078 -0.811 1 52.81 8 ALA B C 1
ATOM 1280 O O . ALA B 1 8 ? -3.465 23.094 -0.604 1 52.81 8 ALA B O 1
ATOM 1281 N N . LYS B 1 9 ? -5.234 22.266 -0.707 1 64.44 9 LYS B N 1
ATOM 1282 C CA . LYS B 1 9 ? -5.863 23.344 0.049 1 64.44 9 LYS B CA 1
ATOM 1283 C C . LYS B 1 9 ? -5.332 23.391 1.479 1 64.44 9 LYS B C 1
ATOM 1285 O O . LYS B 1 9 ? -5.074 24.469 2.014 1 64.44 9 LYS B 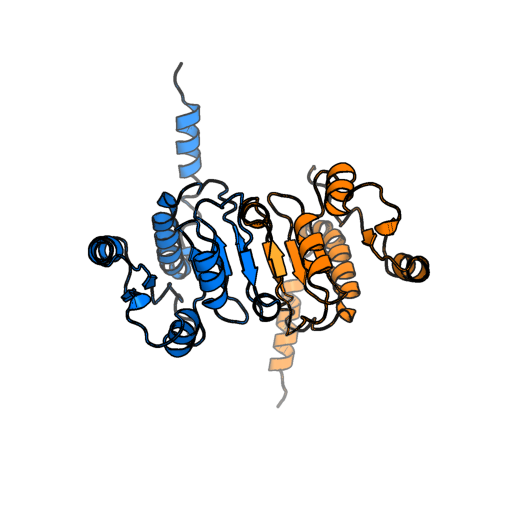O 1
ATOM 1290 N N . ALA B 1 10 ? -4.793 22.297 1.97 1 82.31 10 ALA B N 1
ATOM 1291 C CA . ALA B 1 10 ? -4.316 22.297 3.35 1 82.31 10 ALA B CA 1
ATOM 1292 C C . ALA B 1 10 ? -3.119 21.359 3.516 1 82.31 10 ALA B C 1
ATOM 1294 O O . ALA B 1 10 ? -3.092 20.266 2.949 1 82.31 10 ALA B O 1
ATOM 1295 N N . ILE B 1 11 ? -1.98 21.875 4.055 1 85.62 11 ILE B N 1
ATOM 1296 C CA . ILE B 1 11 ? -0.818 21.094 4.449 1 85.62 11 ILE B CA 1
ATOM 1297 C C . ILE B 1 11 ? -0.698 21.078 5.973 1 85.62 11 ILE B C 1
ATOM 1299 O O . ILE B 1 11 ? -0.467 22.125 6.59 1 85.62 11 ILE B O 1
ATOM 1303 N N . ILE B 1 12 ? -0.852 19.922 6.488 1 93.06 12 ILE B N 1
ATOM 1304 C CA . ILE B 1 12 ? -0.869 19.797 7.941 1 93.0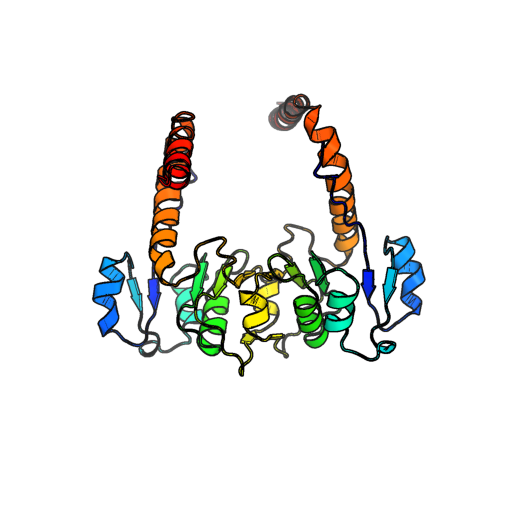6 12 ILE B CA 1
ATOM 1305 C C . ILE B 1 12 ? 0.428 19.141 8.422 1 93.06 12 ILE B C 1
ATOM 1307 O O . ILE B 1 12 ? 0.74 18.016 8.039 1 93.06 12 ILE B O 1
ATOM 1311 N N . GLY B 1 13 ? 1.266 19.891 9.148 1 93.81 13 GLY B N 1
ATOM 1312 C CA . GLY B 1 13 ? 2.432 19.312 9.805 1 93.81 13 GLY B CA 1
ATOM 1313 C C . GLY B 1 13 ? 2.105 18.672 11.141 1 93.81 13 GLY B C 1
ATOM 1314 O O . GLY B 1 13 ? 1.533 19.312 12.023 1 93.81 13 GLY B O 1
ATOM 1315 N N . ILE B 1 14 ? 2.369 17.406 11.305 1 96.81 14 ILE B N 1
ATOM 1316 C CA . ILE B 1 14 ? 2.092 16.688 12.531 1 96.81 14 ILE B CA 1
ATOM 1317 C C . ILE B 1 14 ? 3.406 16.25 13.188 1 96.81 14 ILE B C 1
ATOM 1319 O O . ILE B 1 14 ? 4.195 15.523 12.586 1 96.81 14 ILE B O 1
ATOM 1323 N N . ASP B 1 15 ? 3.643 16.75 14.352 1 95.94 15 ASP B N 1
ATOM 1324 C CA . ASP B 1 15 ? 4.855 16.453 15.109 1 95.94 15 ASP B CA 1
ATOM 1325 C C . ASP B 1 15 ? 4.621 16.625 16.609 1 95.94 15 ASP B C 1
ATOM 1327 O O . ASP B 1 15 ? 3.854 17.5 17.031 1 95.94 15 ASP B O 1
ATOM 1331 N N . ILE B 1 16 ? 5.227 15.734 17.391 1 96.94 16 ILE B N 1
ATOM 1332 C CA . ILE B 1 16 ? 5.098 15.859 18.844 1 96.94 16 ILE B CA 1
ATOM 1333 C C . ILE B 1 16 ? 5.969 17.016 19.344 1 96.94 16 ILE B C 1
ATOM 1335 O O . ILE B 1 16 ? 5.758 17.516 20.453 1 96.94 16 ILE B O 1
ATOM 1339 N N . ASN B 1 17 ? 6.984 17.359 18.547 1 96.12 17 ASN B N 1
ATOM 1340 C CA . ASN B 1 17 ? 7.895 18.453 18.875 1 96.12 17 ASN B CA 1
ATOM 1341 C C . ASN B 1 17 ? 7.426 19.766 18.281 1 96.12 17 ASN B C 1
ATOM 1343 O O . ASN B 1 17 ? 7.746 20.094 17.125 1 96.12 17 ASN B O 1
ATOM 1347 N N . GLU B 1 18 ? 6.879 20.625 19.109 1 97.06 18 GLU B N 1
ATOM 1348 C CA . GLU B 1 18 ? 6.262 21.859 18.641 1 97.06 18 GLU B CA 1
ATOM 1349 C C . GLU B 1 18 ? 7.316 22.891 18.266 1 97.06 18 GLU B C 1
ATOM 1351 O O . GLU B 1 18 ? 7.008 23.891 17.609 1 97.06 18 GLU B O 1
ATOM 1356 N N . SER B 1 19 ? 8.516 22.703 18.688 1 96.62 19 SER B N 1
ATOM 1357 C CA . SER B 1 19 ? 9.578 23.656 18.344 1 96.62 19 SER B CA 1
ATOM 1358 C C . SER B 1 19 ? 9.867 23.641 16.844 1 96.62 19 SER B C 1
ATOM 1360 O O . SER B 1 19 ? 10.508 24.547 16.328 1 96.62 19 SER B O 1
ATOM 1362 N N . ARG B 1 20 ? 9.336 22.641 16.188 1 91.88 20 ARG B N 1
ATOM 1363 C CA . ARG B 1 20 ? 9.562 22.5 14.742 1 91.88 20 ARG B CA 1
ATOM 1364 C C . ARG B 1 20 ? 8.484 23.234 13.953 1 91.88 20 ARG B C 1
ATOM 1366 O O . ARG B 1 20 ? 8.617 23.422 12.742 1 91.88 20 ARG B O 1
ATOM 1373 N N . PHE B 1 21 ? 7.422 23.75 14.586 1 94.69 21 PHE B N 1
ATOM 1374 C CA . PHE B 1 21 ? 6.238 24.266 13.906 1 94.69 21 PHE B CA 1
ATOM 1375 C C . PHE B 1 21 ? 6.555 25.562 13.18 1 94.69 21 PHE B C 1
ATOM 1377 O O . PHE B 1 21 ? 6.113 25.766 12.047 1 94.69 21 PHE B O 1
ATOM 1384 N N . PRO B 1 22 ? 7.383 26.484 13.742 1 91.81 22 PRO B N 1
ATOM 1385 C CA . PRO B 1 22 ? 7.727 27.688 12.984 1 91.81 22 PRO B CA 1
ATOM 1386 C C . PRO B 1 22 ? 8.43 27.375 11.672 1 91.81 22 PRO B C 1
ATOM 1388 O O . PRO B 1 22 ? 8.07 27.938 10.625 1 91.81 22 PRO B O 1
ATOM 1391 N N . LYS B 1 23 ? 9.32 26.469 11.789 1 82.5 23 LYS B N 1
ATOM 1392 C CA . LYS B 1 23 ? 10.031 26.078 10.57 1 82.5 23 LYS B CA 1
ATOM 1393 C C . LYS B 1 23 ? 9.086 25.391 9.578 1 82.5 23 LYS B C 1
ATOM 1395 O O . LYS B 1 23 ? 9.18 25.625 8.375 1 82.5 23 LYS B O 1
ATOM 1400 N N . ALA B 1 24 ? 8.172 24.547 10.062 1 83.56 24 ALA B N 1
ATOM 1401 C CA . ALA B 1 24 ? 7.203 23.859 9.211 1 83.56 24 ALA B CA 1
ATOM 1402 C C . ALA B 1 24 ? 6.324 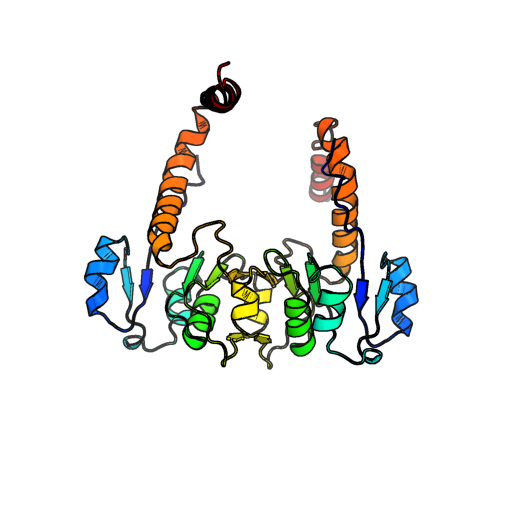24.859 8.461 1 83.56 24 ALA B C 1
ATOM 1404 O O . ALA B 1 24 ? 6.047 24.672 7.273 1 83.56 24 ALA B O 1
ATOM 1405 N N . ARG B 1 25 ? 5.926 25.906 9.109 1 84.06 25 ARG B N 1
ATOM 1406 C CA . ARG B 1 25 ? 5.098 26.953 8.492 1 84.06 25 ARG B CA 1
ATOM 1407 C C . ARG B 1 25 ? 5.875 27.703 7.422 1 84.06 25 ARG B C 1
ATOM 1409 O O . ARG B 1 25 ? 5.328 28.031 6.367 1 84.06 25 ARG B O 1
ATOM 1416 N N . GLU B 1 26 ? 7.105 27.875 7.742 1 79.94 26 GLU B N 1
ATOM 1417 C CA . GLU B 1 26 ? 7.961 28.531 6.75 1 79.94 26 GLU B CA 1
ATOM 1418 C C . GLU B 1 26 ? 8.078 27.672 5.488 1 79.94 26 GLU B C 1
ATOM 1420 O O . GLU B 1 26 ? 8.172 28.219 4.383 1 79.94 26 GLU B O 1
ATOM 1425 N N . PHE B 1 27 ? 7.945 26.406 5.797 1 74.38 27 PHE B N 1
ATOM 1426 C CA . PHE B 1 27 ? 8.117 25.484 4.676 1 74.38 27 PHE B CA 1
ATOM 1427 C C . PHE B 1 27 ? 6.785 25.234 3.979 1 74.38 27 PHE B C 1
ATOM 1429 O O . PHE B 1 27 ? 6.73 24.516 2.977 1 74.38 27 PHE B O 1
ATOM 1436 N N . GLY B 1 28 ? 5.676 25.797 4.594 1 75.25 28 GLY B N 1
ATOM 1437 C CA . GLY B 1 28 ? 4.449 25.734 3.814 1 75.25 28 GLY B CA 1
ATOM 1438 C C . GLY B 1 28 ? 3.299 25.094 4.559 1 75.25 28 GLY B C 1
ATOM 1439 O O . GLY B 1 28 ? 2.17 25.062 4.062 1 75.25 28 GLY B O 1
ATOM 1440 N N . CYS B 1 29 ? 3.568 24.531 5.73 1 85.06 29 CYS B N 1
ATOM 1441 C CA . CYS B 1 29 ? 2.463 23.984 6.504 1 85.06 29 CYS B CA 1
ATOM 1442 C C . CYS B 1 29 ? 1.43 25.047 6.828 1 85.06 29 CYS B C 1
ATOM 1444 O O . CYS B 1 29 ? 1.773 26.109 7.355 1 85.06 29 CYS B O 1
ATOM 1446 N N . THR B 1 30 ? 0.252 24.781 6.457 1 87.19 30 THR B N 1
ATOM 1447 C CA . THR B 1 30 ? -0.828 25.719 6.723 1 87.19 30 THR B CA 1
ATOM 1448 C C . THR B 1 30 ? -1.348 25.562 8.148 1 87.19 30 THR B C 1
ATOM 1450 O O . THR B 1 30 ? -1.907 26.5 8.719 1 87.19 30 THR B O 1
ATOM 1453 N N . GLU B 1 31 ? -1.179 24.406 8.641 1 93.44 31 GLU B N 1
ATOM 1454 C CA . GLU B 1 31 ? -1.533 24.062 10.016 1 93.44 31 GLU B CA 1
ATOM 1455 C C . GLU B 1 31 ? -0.549 23.047 10.602 1 93.44 31 GLU B C 1
ATOM 1457 O O . GLU B 1 31 ? 0.069 22.281 9.867 1 93.44 31 GLU B O 1
ATOM 1462 N N . CYS B 1 32 ? -0.377 23.188 11.883 1 94.75 32 CYS B N 1
ATOM 1463 C CA . CYS B 1 32 ? 0.453 22.234 12.602 1 94.75 32 CYS B CA 1
ATOM 1464 C C . CYS B 1 32 ? -0.313 21.609 13.758 1 94.75 32 CYS B C 1
ATOM 1466 O O . CYS B 1 32 ? -1.14 22.266 14.391 1 94.75 32 CYS B O 1
ATOM 1468 N N . LEU B 1 33 ? -0.015 20.328 13.977 1 97.31 33 LEU B N 1
ATOM 1469 C CA . LEU B 1 33 ? -0.743 19.578 14.992 1 97.31 33 LEU B CA 1
ATOM 1470 C C . LEU B 1 33 ? 0.207 18.703 15.812 1 97.31 33 LEU B C 1
ATOM 1472 O O . LEU B 1 33 ? 1.016 17.969 15.25 1 97.31 33 LEU B O 1
ATOM 1476 N N . ASN B 1 34 ? 0.151 18.875 17.125 1 98.12 34 ASN B N 1
ATOM 1477 C CA . ASN B 1 34 ? 0.77 17.938 18.062 1 98.12 34 ASN B CA 1
ATOM 1478 C C . ASN B 1 34 ? -0.205 16.844 18.484 1 98.12 34 ASN B C 1
ATOM 1480 O O . ASN B 1 34 ? -1.172 17.109 19.203 1 98.12 34 ASN B O 1
ATOM 1484 N N . PRO B 1 35 ? 0.069 15.625 18.047 1 97.38 35 PRO B N 1
ATOM 1485 C CA . PRO B 1 35 ? -0.906 14.57 18.312 1 97.38 35 PRO B CA 1
ATOM 1486 C C . PRO B 1 35 ? -1.073 14.297 19.812 1 97.38 35 PRO B C 1
ATOM 1488 O O . PRO B 1 35 ? -2.102 13.758 20.234 1 97.38 35 PRO B O 1
ATOM 1491 N N . ASN B 1 36 ? -0.125 14.633 20.578 1 96.94 36 ASN B N 1
ATOM 1492 C CA . ASN B 1 36 ? -0.189 14.398 22.016 1 96.94 36 ASN B CA 1
ATOM 1493 C C . ASN B 1 36 ? -1.209 15.312 22.688 1 96.94 36 ASN B C 1
ATOM 1495 O O . ASN B 1 36 ? -1.592 15.078 23.844 1 96.94 36 ASN B O 1
ATOM 1499 N N . THR B 1 37 ? -1.659 16.344 22.031 1 97.38 37 THR B N 1
ATOM 1500 C CA . THR B 1 37 ? -2.635 17.266 22.594 1 97.38 37 THR B CA 1
ATOM 1501 C C . THR B 1 37 ? -4.059 16.797 22.297 1 97.38 37 THR B C 1
ATOM 1503 O O . THR B 1 37 ? -5.023 17.406 22.766 1 97.38 37 THR B O 1
ATOM 1506 N N . LEU B 1 38 ? -4.176 15.734 21.578 1 97.44 38 LEU B N 1
ATOM 1507 C CA . LEU B 1 38 ? -5.484 15.234 21.188 1 97.44 38 LEU B CA 1
ATOM 1508 C C . LEU B 1 38 ? -6.039 14.289 22.25 1 97.44 38 LEU B C 1
ATOM 1510 O O . LEU B 1 38 ? -5.277 13.602 22.938 1 97.44 38 LEU B O 1
ATOM 1514 N N . THR B 1 39 ? -7.383 14.188 22.359 1 97.12 39 THR B N 1
ATOM 1515 C CA . THR B 1 39 ? -8.055 13.266 23.266 1 97.12 39 THR B CA 1
ATOM 1516 C C . THR B 1 39 ? -8.5 12.008 22.531 1 97.12 39 THR B C 1
ATOM 1518 O O . THR B 1 39 ? -9.164 11.141 23.125 1 97.12 39 THR B O 1
ATOM 1521 N N . LYS B 1 40 ? -8.25 11.961 21.297 1 97.44 40 LYS B N 1
ATOM 1522 C CA . LYS B 1 40 ? -8.555 10.812 20.453 1 97.44 40 LYS B CA 1
ATOM 1523 C C . LYS B 1 40 ? -7.375 10.477 19.531 1 97.44 40 LYS B C 1
ATOM 1525 O O . LYS B 1 40 ? -6.461 11.289 19.375 1 97.44 40 LYS B O 1
ATOM 1530 N N . PRO B 1 41 ? -7.367 9.312 18.938 1 97.25 41 PRO B N 1
ATOM 1531 C CA . PRO B 1 41 ? -6.293 8.961 18 1 97.25 41 PRO B CA 1
ATOM 1532 C C . PRO B 1 41 ? -6.191 9.938 16.828 1 97.25 41 PRO B C 1
ATOM 1534 O O . PRO B 1 41 ? -7.211 10.43 16.344 1 97.25 41 PRO B O 1
ATOM 1537 N N . VAL B 1 42 ? -4.984 10.18 16.438 1 97.94 42 VAL B N 1
ATOM 1538 C CA . VAL B 1 42 ? -4.719 11.18 15.406 1 97.94 42 VAL B CA 1
ATOM 1539 C C . VAL B 1 42 ? -5.539 10.867 14.156 1 97.94 42 VAL B C 1
ATOM 1541 O O . VAL B 1 42 ? -6.086 11.773 13.523 1 97.94 42 VAL B O 1
ATOM 1544 N N . ALA B 1 43 ? -5.641 9.57 13.758 1 98 43 ALA B N 1
ATOM 1545 C CA . ALA B 1 43 ? -6.387 9.188 12.562 1 98 43 ALA B CA 1
ATOM 1546 C C . ALA B 1 43 ? -7.855 9.578 12.68 1 98 43 ALA B C 1
ATOM 1548 O O . ALA B 1 43 ? -8.469 10.023 11.711 1 98 43 ALA B O 1
ATOM 1549 N N . GLN B 1 44 ? -8.422 9.406 13.805 1 98 44 GLN B N 1
ATOM 1550 C CA . GLN B 1 44 ? -9.812 9.781 14.047 1 98 44 GLN B CA 1
ATOM 1551 C C . GLN B 1 44 ? -9.984 11.297 13.992 1 98 44 GLN B C 1
ATOM 1553 O O . GLN B 1 44 ? -10.945 11.797 13.391 1 98 44 GLN B O 1
ATOM 1558 N N . HIS B 1 45 ? -9.109 12.039 14.648 1 98.19 45 HIS B N 1
ATOM 1559 C CA . HIS B 1 45 ? -9.141 13.5 14.594 1 98.19 45 HIS B CA 1
ATOM 1560 C C . HIS B 1 45 ? -9.086 14 13.156 1 98.19 45 HIS B C 1
ATOM 1562 O O . HIS B 1 45 ? -9.867 14.867 12.766 1 98.19 45 HIS B O 1
ATOM 1568 N N . VAL B 1 46 ? -8.203 13.43 12.406 1 97.62 46 VAL B N 1
ATOM 1569 C CA . VAL B 1 46 ? -8 13.812 11.008 1 97.62 46 VAL B CA 1
ATOM 1570 C C . VAL B 1 46 ? -9.266 13.531 10.211 1 97.62 46 VAL B C 1
ATOM 1572 O O . VAL B 1 46 ? -9.719 14.383 9.438 1 97.62 46 VAL B O 1
ATOM 1575 N N . ALA B 1 47 ? -9.859 12.367 10.336 1 97.56 47 ALA B N 1
ATOM 1576 C CA . ALA B 1 47 ? -11.07 12 9.609 1 97.56 47 ALA B CA 1
ATOM 1577 C C . ALA B 1 47 ? -12.203 12.984 9.898 1 97.56 47 ALA B C 1
ATOM 1579 O O . ALA B 1 47 ? -12.945 13.367 8.992 1 97.56 47 ALA B O 1
ATOM 1580 N N . GLU B 1 48 ? -12.312 13.43 11.148 1 97.31 48 GLU B N 1
ATOM 1581 C CA . GLU B 1 48 ? -13.391 14.32 11.57 1 97.31 48 GLU B CA 1
ATOM 1582 C C . GLU B 1 48 ? -13.156 15.742 11.086 1 97.31 48 GLU B C 1
ATOM 1584 O O . GLU B 1 48 ? -14.086 16.422 10.656 1 97.31 48 GLU B O 1
ATOM 1589 N N . LYS B 1 49 ? -11.977 16.141 11.078 1 96.19 49 LYS B N 1
ATOM 1590 C CA . LYS B 1 49 ? -11.672 17.547 10.82 1 96.19 49 LYS B CA 1
ATOM 1591 C C . LYS B 1 49 ? -11.453 17.797 9.328 1 96.19 49 LYS B C 1
ATOM 1593 O O . LYS B 1 49 ? -11.742 18.891 8.828 1 96.19 49 LYS B O 1
ATOM 1598 N N . TYR B 1 50 ? -10.93 16.828 8.719 1 94.25 50 TYR B N 1
ATOM 1599 C CA . TYR B 1 50 ? -10.523 17.062 7.332 1 94.25 50 TYR B CA 1
ATOM 1600 C C . TYR B 1 50 ? -11.297 16.141 6.387 1 94.25 50 TYR B C 1
ATOM 1602 O O . TYR B 1 50 ? -10.703 15.508 5.508 1 94.25 50 TYR B O 1
ATOM 1610 N N . ASN B 1 51 ? -12.516 16.078 6.531 1 94.25 51 ASN B N 1
ATOM 1611 C CA . ASN B 1 51 ? -13.477 15.469 5.617 1 94.25 51 ASN B CA 1
ATOM 1612 C C . ASN B 1 51 ? -13.102 14.031 5.285 1 94.25 51 ASN B C 1
ATOM 1614 O O . ASN B 1 51 ? -13.031 13.656 4.113 1 94.25 51 ASN B O 1
ATOM 1618 N N . GLY B 1 52 ? -12.727 13.219 6.277 1 96 52 GLY B N 1
ATOM 1619 C CA . GLY B 1 52 ? -12.539 11.789 6.086 1 96 52 GLY B CA 1
ATOM 1620 C C . GLY B 1 52 ? -11.078 11.375 6.047 1 96 52 GLY B C 1
ATOM 1621 O O . GLY B 1 52 ? -10.758 10.195 6.191 1 96 52 GLY B O 1
ATOM 1622 N N . GLY B 1 53 ? -10.18 12.383 5.84 1 96.88 53 GLY B N 1
ATOM 1623 C CA . GLY B 1 53 ? -8.758 12.055 5.805 1 96.88 53 GLY B CA 1
ATOM 1624 C C . GLY B 1 53 ? -7.996 12.82 4.742 1 96.88 53 GLY B C 1
ATOM 1625 O O . GLY B 1 53 ? -8.57 13.641 4.023 1 96.88 53 GLY B O 1
ATOM 1626 N N . PHE B 1 54 ? -6.801 12.523 4.691 1 93.62 54 PHE B N 1
ATOM 1627 C CA . PHE B 1 54 ? -5.914 13.234 3.779 1 93.62 54 PHE B CA 1
ATOM 1628 C C . PHE B 1 54 ? -5.828 12.516 2.438 1 93.62 54 PHE B C 1
ATOM 1630 O O . PHE B 1 54 ? -5.898 11.289 2.379 1 93.62 54 PHE B O 1
ATOM 1637 N N . ASP B 1 55 ? -5.637 13.297 1.392 1 83.94 55 ASP B N 1
ATOM 1638 C CA . ASP B 1 55 ? -5.383 12.695 0.085 1 83.94 55 ASP B CA 1
ATOM 1639 C C . ASP B 1 55 ? -4.027 12 0.054 1 83.94 55 ASP B C 1
ATOM 1641 O O . ASP B 1 55 ? -3.887 10.93 -0.544 1 83.94 55 ASP B O 1
ATOM 1645 N N . PHE B 1 56 ? -3.062 12.617 0.758 1 88.38 56 PHE B N 1
ATOM 1646 C CA . PHE B 1 56 ? -1.715 12.07 0.848 1 88.38 56 PHE B CA 1
ATOM 1647 C C . PHE B 1 56 ? -1.172 12.195 2.266 1 88.38 56 PHE B C 1
ATOM 1649 O O . PHE B 1 56 ? -1.403 13.203 2.939 1 88.38 56 PHE B O 1
ATOM 1656 N N . THR B 1 57 ? -0.567 11.219 2.697 1 93.06 57 THR B N 1
ATOM 1657 C CA . THR B 1 57 ? 0.245 11.305 3.906 1 93.06 57 THR B CA 1
ATOM 1658 C C . THR B 1 57 ? 1.691 10.914 3.613 1 93.06 57 THR B C 1
ATOM 1660 O O . THR B 1 57 ? 1.948 10.023 2.797 1 93.06 57 THR B O 1
ATOM 1663 N N . PHE B 1 58 ? 2.607 11.617 4.285 1 89.81 58 PHE B N 1
ATOM 1664 C CA . PHE B 1 58 ? 4.039 11.352 4.172 1 89.81 58 PHE B CA 1
ATOM 1665 C C . PHE B 1 58 ? 4.645 11.07 5.539 1 89.81 58 PHE B C 1
ATOM 1667 O O . PHE B 1 58 ? 4.73 11.969 6.383 1 89.81 58 PHE B O 1
ATOM 1674 N N . GLU B 1 59 ? 4.984 9.867 5.75 1 93.75 59 GLU B N 1
ATOM 1675 C CA . GLU B 1 59 ? 5.668 9.516 6.992 1 93.75 59 GLU B CA 1
ATOM 1676 C C . GLU B 1 59 ? 7.172 9.727 6.875 1 93.75 59 GLU B C 1
ATOM 1678 O O . GLU B 1 59 ? 7.84 9.031 6.102 1 93.75 59 GLU B O 1
ATOM 1683 N N . CYS B 1 60 ? 7.719 10.594 7.68 1 87.06 60 CYS B N 1
ATOM 1684 C CA . CYS B 1 60 ? 9.102 11.023 7.484 1 87.06 60 CYS B CA 1
ATOM 1685 C C . CYS B 1 60 ? 9.969 10.625 8.672 1 87.06 60 CYS B C 1
ATOM 1687 O O . CYS B 1 60 ? 11.164 10.922 8.711 1 87.06 60 CYS B O 1
ATOM 1689 N N . ILE B 1 61 ? 9.438 10.039 9.656 1 89.44 61 ILE B N 1
ATOM 1690 C CA . ILE B 1 61 ? 10.133 9.75 10.914 1 89.44 61 ILE B CA 1
ATOM 1691 C C . ILE B 1 61 ? 10.844 8.406 10.805 1 89.44 61 ILE B C 1
ATOM 1693 O O . ILE B 1 61 ? 11.961 8.242 11.305 1 89.44 61 ILE B O 1
ATOM 1697 N N . GLY B 1 62 ? 10.289 7.441 10.148 1 91.5 62 GLY B N 1
ATOM 1698 C CA . GLY B 1 62 ? 10.852 6.098 10.094 1 91.5 62 GLY B CA 1
ATOM 1699 C C . GLY B 1 62 ? 10.445 5.234 11.273 1 91.5 62 GLY B C 1
ATOM 1700 O O . GLY B 1 62 ? 11.258 4.48 11.805 1 91.5 62 GLY B O 1
ATOM 1701 N N . ASN B 1 63 ? 9.258 5.43 11.719 1 95.44 63 ASN B N 1
ATOM 1702 C CA . ASN B 1 63 ? 8.648 4.688 12.812 1 95.44 63 ASN B CA 1
ATOM 1703 C C . ASN B 1 63 ? 7.398 3.939 12.359 1 95.44 63 ASN B C 1
ATOM 1705 O O . ASN B 1 63 ? 6.531 4.516 11.695 1 95.44 63 ASN B O 1
ATOM 1709 N N . VAL B 1 64 ? 7.344 2.58 12.758 1 97.81 64 VAL B N 1
ATOM 1710 C CA . VAL B 1 64 ? 6.277 1.749 12.219 1 97.81 64 VAL B CA 1
ATOM 1711 C C . VAL B 1 64 ? 4.93 2.209 12.773 1 97.81 64 VAL B C 1
ATOM 1713 O O . VAL B 1 64 ? 3.902 2.094 12.102 1 97.81 64 VAL B O 1
ATOM 1716 N N . LYS B 1 65 ? 4.934 2.711 13.977 1 97.5 65 LYS B N 1
ATOM 1717 C CA . LYS B 1 65 ? 3.691 3.225 14.539 1 97.5 65 LYS B CA 1
ATOM 1718 C C . LYS B 1 65 ? 3.174 4.418 13.742 1 97.5 65 LYS B C 1
ATOM 1720 O O . LYS B 1 65 ? 1.991 4.477 13.398 1 97.5 65 LYS B O 1
ATOM 1725 N N . THR B 1 66 ? 4.043 5.387 13.461 1 97.56 66 THR B N 1
ATOM 1726 C CA . THR B 1 66 ? 3.627 6.551 12.695 1 97.56 66 THR B CA 1
ATOM 1727 C C . THR B 1 66 ? 3.322 6.168 11.25 1 97.56 66 THR B C 1
ATOM 1729 O O . THR B 1 66 ? 2.471 6.781 10.602 1 97.56 66 THR B O 1
ATOM 1732 N N . MET B 1 67 ? 4 5.125 10.75 1 97.81 67 MET B N 1
ATOM 1733 C CA . MET B 1 67 ? 3.68 4.637 9.414 1 97.81 67 MET B CA 1
ATOM 1734 C C . MET B 1 67 ? 2.242 4.133 9.352 1 97.81 67 MET B C 1
ATOM 1736 O O . MET B 1 67 ? 1.502 4.473 8.422 1 97.81 67 MET B O 1
ATOM 1740 N N . SER B 1 68 ? 1.875 3.371 10.289 1 98.5 68 SER B N 1
ATOM 1741 C CA . SER B 1 68 ? 0.512 2.852 10.352 1 98.5 68 SER B CA 1
ATOM 1742 C C . SER B 1 68 ? -0.5 3.979 10.531 1 98.5 68 SER B C 1
ATOM 1744 O O . SER B 1 68 ? -1.531 4.008 9.859 1 98.5 68 SER B O 1
ATOM 1746 N N . GLN B 1 69 ? -0.191 4.938 11.406 1 98.19 69 GLN B N 1
ATOM 1747 C CA . GLN B 1 69 ? -1.075 6.074 11.656 1 98.19 69 GLN B CA 1
ATOM 1748 C C . GLN B 1 69 ? -1.256 6.914 10.398 1 98.19 69 GLN B C 1
ATOM 1750 O O . GLN B 1 69 ? -2.346 7.43 10.141 1 98.19 69 GLN B O 1
ATOM 1755 N N . ALA B 1 70 ? -0.164 7.059 9.664 1 97.81 70 ALA B N 1
ATOM 1756 C CA . ALA B 1 70 ? -0.227 7.805 8.406 1 97.81 70 ALA B CA 1
ATOM 1757 C C . ALA B 1 70 ? -1.19 7.148 7.426 1 97.81 70 ALA B C 1
ATOM 1759 O O . ALA B 1 70 ? -2.004 7.828 6.793 1 97.81 70 ALA B O 1
ATOM 1760 N N . LEU B 1 71 ? -1.132 5.848 7.305 1 98.38 71 LEU B N 1
ATOM 1761 C CA . LEU B 1 71 ? -2.055 5.121 6.441 1 98.38 71 LEU B CA 1
ATOM 1762 C C . LEU B 1 71 ? -3.496 5.316 6.898 1 98.38 71 LEU B C 1
ATOM 1764 O O . LEU B 1 71 ? -4.375 5.617 6.082 1 98.38 71 LEU B O 1
ATOM 1768 N N . GLU B 1 72 ? -3.686 5.219 8.148 1 98.38 72 GLU B N 1
ATOM 1769 C CA . GLU B 1 72 ? -5.02 5.32 8.727 1 98.38 72 GLU B CA 1
ATOM 1770 C C . GLU B 1 72 ? -5.586 6.73 8.562 1 98.38 72 GLU B C 1
ATOM 1772 O O . GLU B 1 72 ? -6.801 6.93 8.641 1 98.38 72 GLU B O 1
ATOM 1777 N N . SER B 1 73 ? -4.719 7.691 8.336 1 98.38 73 SER B N 1
ATOM 1778 C CA . SER B 1 73 ? -5.137 9.086 8.234 1 98.38 73 SER B CA 1
ATOM 1779 C C . SER B 1 73 ? -5.461 9.461 6.793 1 98.38 73 SER B C 1
ATOM 1781 O O . SER B 1 73 ? -5.863 10.594 6.516 1 98.38 73 SER B O 1
ATOM 1783 N N . CYS B 1 74 ? -5.258 8.531 5.891 1 96.62 74 CYS B N 1
ATOM 1784 C CA . CYS B 1 74 ? -5.598 8.758 4.488 1 96.62 74 CYS B CA 1
ATOM 1785 C C . CYS B 1 74 ? -7.102 8.641 4.27 1 96.62 74 CYS B C 1
ATOM 1787 O O . CYS B 1 74 ? -7.773 7.863 4.953 1 96.62 74 CYS B O 1
ATOM 1789 N N . HIS B 1 75 ? -7.578 9.367 3.279 1 94.06 75 HIS B N 1
ATOM 1790 C CA . HIS B 1 75 ? -8.984 9.297 2.891 1 94.06 75 HIS B CA 1
ATOM 1791 C C . HIS B 1 75 ? -9.328 7.93 2.322 1 94.06 75 HIS B C 1
ATOM 1793 O O . HIS B 1 75 ? -8.633 7.418 1.443 1 94.06 75 HIS B O 1
ATOM 1799 N N . PRO B 1 76 ? -10.406 7.27 2.898 1 93.44 76 PRO B N 1
ATOM 1800 C CA . PRO B 1 76 ? -10.852 6.051 2.211 1 93.44 76 PRO B CA 1
ATOM 1801 C C . PRO B 1 76 ? -11.219 6.301 0.75 1 93.44 76 PRO B C 1
ATOM 1803 O O . PRO B 1 76 ? -11.727 7.371 0.411 1 93.44 76 PRO B O 1
ATOM 1806 N N . GLY B 1 77 ? -10.945 5.352 -0.062 1 88.25 77 GLY B N 1
ATOM 1807 C CA . GLY B 1 77 ? -11.289 5.461 -1.472 1 88.25 77 GLY B CA 1
ATOM 1808 C C . GLY B 1 77 ? -10.094 5.797 -2.348 1 88.25 77 GLY B C 1
ATOM 1809 O O . GLY B 1 77 ? -9.852 5.125 -3.352 1 88.25 77 GLY B O 1
ATOM 1810 N N . TRP B 1 78 ? -9.242 6.832 -1.79 1 85 78 TRP B N 1
ATOM 1811 C CA . TRP B 1 78 ? -8.219 7.246 -2.742 1 85 78 TRP B CA 1
ATOM 1812 C C . TRP B 1 78 ? -6.938 7.66 -2.021 1 85 78 TRP B C 1
ATOM 1814 O O . TRP B 1 78 ? -5.922 7.941 -2.66 1 85 78 TRP B O 1
ATOM 1824 N N . GLY B 1 79 ? -6.996 7.801 -0.734 1 90.81 79 GLY B N 1
ATOM 1825 C CA . GLY B 1 79 ? -5.832 8.297 -0.024 1 90.81 79 GLY B CA 1
ATOM 1826 C C . GLY B 1 79 ? -4.59 7.453 -0.245 1 90.81 79 GLY B C 1
ATOM 1827 O O . GLY B 1 79 ? -4.672 6.227 -0.315 1 90.81 79 GLY B O 1
ATOM 1828 N N . GLU B 1 80 ? -3.373 8.086 -0.336 1 91.06 80 GLU B N 1
ATOM 1829 C CA . GLU B 1 80 ? -2.09 7.41 -0.506 1 91.06 80 GLU B CA 1
ATOM 1830 C C . GLU B 1 80 ? -1.138 7.738 0.64 1 91.06 80 GLU B C 1
ATOM 1832 O O . GLU B 1 80 ? -0.926 8.906 0.964 1 91.06 80 GLU B O 1
ATOM 1837 N N . SER B 1 81 ? -0.68 6.695 1.206 1 95.31 81 SER B N 1
ATOM 1838 C CA . SER B 1 81 ? 0.32 6.844 2.258 1 95.31 81 SER B CA 1
ATOM 1839 C C . SER B 1 81 ? 1.709 6.461 1.759 1 95.31 81 SER B C 1
ATOM 1841 O O . SER B 1 81 ? 1.925 5.332 1.312 1 95.31 81 SER B O 1
ATOM 1843 N N . ILE B 1 82 ? 2.615 7.422 1.93 1 90.69 82 ILE B N 1
ATOM 1844 C CA . ILE B 1 82 ? 3.961 7.258 1.395 1 90.69 82 ILE B CA 1
ATOM 1845 C C . ILE B 1 82 ? 4.973 7.23 2.539 1 90.69 82 ILE B C 1
ATOM 1847 O O . ILE B 1 82 ? 4.992 8.133 3.381 1 90.69 82 ILE B O 1
ATOM 1851 N N . ILE B 1 83 ? 5.762 6.191 2.551 1 92.81 83 ILE B N 1
ATOM 1852 C CA . ILE B 1 83 ? 6.824 6.094 3.547 1 92.81 83 ILE B CA 1
ATOM 1853 C C . ILE B 1 83 ? 8.102 6.727 3.004 1 92.81 83 ILE B C 1
ATOM 1855 O O . ILE B 1 83 ? 8.672 6.246 2.021 1 92.81 83 ILE B O 1
ATOM 1859 N N . LEU B 1 84 ? 8.516 7.738 3.693 1 86.19 84 LEU B N 1
ATOM 1860 C CA . LEU B 1 84 ? 9.727 8.453 3.307 1 86.19 84 LEU B CA 1
ATOM 1861 C C . LEU B 1 84 ? 10.836 8.234 4.328 1 86.19 84 LEU B C 1
ATOM 1863 O O . LEU B 1 84 ? 12.023 8.266 3.98 1 86.19 84 LEU B O 1
ATOM 1867 N N . GLY B 1 85 ? 10.414 8.109 5.582 1 84.31 85 GLY B N 1
ATOM 1868 C CA . GLY B 1 85 ? 11.398 7.914 6.633 1 84.31 85 GLY B CA 1
ATOM 1869 C C . GLY B 1 85 ? 12.172 6.617 6.492 1 84.31 85 GLY B C 1
ATOM 1870 O O . GLY B 1 85 ? 11.727 5.699 5.801 1 84.31 85 GLY B O 1
ATOM 1871 N N . ALA B 1 86 ? 13.242 6.574 7.141 1 85.06 86 ALA B N 1
ATOM 1872 C CA . ALA B 1 86 ? 14.078 5.375 7.102 1 85.06 86 ALA B CA 1
ATOM 1873 C C . ALA B 1 86 ? 13.32 4.168 7.66 1 85.06 86 ALA B C 1
ATOM 1875 O O . ALA B 1 86 ? 12.852 4.195 8.797 1 85.06 86 ALA B O 1
ATOM 1876 N N . ALA B 1 87 ? 13.25 3.141 6.852 1 86.88 87 ALA B N 1
ATOM 1877 C CA . ALA B 1 87 ? 12.531 1.928 7.242 1 86.88 87 ALA B CA 1
ATOM 1878 C C . ALA B 1 87 ? 13.32 1.137 8.281 1 86.88 87 ALA B C 1
ATOM 1880 O O . ALA B 1 87 ? 14.461 0.742 8.039 1 86.88 87 ALA B O 1
ATOM 1881 N N . PRO B 1 88 ? 12.664 0.951 9.445 1 93.75 88 PRO B N 1
ATOM 1882 C CA . PRO B 1 88 ? 13.367 0.077 10.383 1 93.75 88 PRO B CA 1
ATOM 1883 C C . PRO B 1 88 ? 13.531 -1.348 9.859 1 93.75 88 PRO B C 1
ATOM 1885 O O . PRO B 1 88 ? 12.703 -1.82 9.078 1 93.75 88 PRO B O 1
ATOM 1888 N N . THR B 1 89 ? 14.555 -2.021 10.305 1 94.69 89 THR B N 1
ATOM 1889 C CA . THR B 1 89 ? 14.852 -3.355 9.797 1 94.69 89 THR B CA 1
ATOM 1890 C C . THR B 1 89 ? 14.383 -4.426 10.773 1 94.69 89 THR B C 1
ATOM 1892 O O . THR B 1 89 ? 14.375 -5.617 10.445 1 94.69 89 THR B O 1
ATOM 1895 N N . ASP B 1 90 ? 13.93 -4.062 11.938 1 96.88 90 ASP B N 1
ATOM 1896 C CA . ASP B 1 90 ? 13.648 -5.039 12.984 1 96.88 90 ASP B CA 1
ATOM 1897 C C . ASP B 1 90 ? 12.188 -4.973 13.422 1 96.88 90 ASP B C 1
ATOM 1899 O O . ASP B 1 90 ? 11.789 -5.613 14.391 1 96.88 90 ASP B O 1
ATOM 1903 N N . LYS B 1 91 ? 11.461 -4.137 12.812 1 97.75 91 LYS B N 1
ATOM 1904 C CA . LYS B 1 91 ? 10.047 -3.98 13.156 1 97.75 91 LYS B CA 1
ATOM 1905 C C . LYS B 1 91 ? 9.164 -4.07 11.914 1 97.75 91 LYS B C 1
ATOM 1907 O O . LYS B 1 91 ? 9.547 -3.605 10.844 1 97.75 91 LYS B O 1
ATOM 1912 N N . MET B 1 92 ? 8.023 -4.578 12.102 1 98.25 92 MET B N 1
ATOM 1913 C CA . MET B 1 92 ? 7.074 -4.715 11.008 1 98.25 92 MET B CA 1
ATOM 1914 C C . MET B 1 92 ? 5.973 -3.664 11.102 1 98.25 92 MET B C 1
ATOM 1916 O O . MET B 1 92 ? 5.566 -3.281 12.195 1 98.25 92 MET B O 1
ATOM 1920 N N . VAL B 1 93 ? 5.52 -3.189 9.938 1 98.38 93 VAL B N 1
ATOM 1921 C CA . VAL B 1 93 ? 4.297 -2.396 9.914 1 98.38 93 VAL B CA 1
ATOM 1922 C C . VAL B 1 93 ? 3.082 -3.318 10.008 1 98.38 93 VAL B C 1
ATOM 1924 O O . VAL B 1 93 ? 3.135 -4.469 9.57 1 98.38 93 VAL B O 1
ATOM 1927 N N . THR B 1 94 ? 2.031 -2.764 10.531 1 98.56 94 THR B N 1
ATOM 1928 C CA . THR B 1 94 ? 0.777 -3.5 10.633 1 98.56 94 THR B CA 1
ATOM 1929 C C . THR B 1 94 ? -0.402 -2.623 10.219 1 98.56 94 THR B C 1
ATOM 1931 O O . THR B 1 94 ? -0.325 -1.395 10.297 1 98.56 94 THR B O 1
ATOM 1934 N N . ALA B 1 95 ? -1.424 -3.242 9.727 1 98.19 95 ALA B N 1
ATOM 1935 C CA . ALA B 1 95 ? -2.666 -2.551 9.391 1 98.19 95 ALA B CA 1
ATOM 1936 C C . ALA B 1 95 ? -3.838 -3.527 9.336 1 98.19 95 ALA B C 1
ATOM 1938 O O . ALA B 1 95 ? -3.662 -4.699 8.992 1 98.19 95 ALA B O 1
ATOM 1939 N N . MET B 1 96 ? -4.961 -2.99 9.75 1 97.88 96 MET B N 1
ATOM 1940 C CA . MET B 1 96 ? -6.152 -3.758 9.391 1 97.88 96 MET B CA 1
ATOM 1941 C C . MET B 1 96 ? -6.316 -3.836 7.875 1 97.88 96 MET B C 1
ATOM 1943 O O . MET B 1 96 ? -6.199 -2.824 7.184 1 97.88 96 MET B O 1
ATOM 1947 N N . PRO B 1 97 ? -6.547 -5.078 7.332 1 97.06 97 PRO B N 1
ATOM 1948 C CA . PRO B 1 97 ? -6.688 -5.188 5.875 1 97.06 97 PRO B CA 1
ATOM 1949 C C . PRO B 1 97 ? -7.738 -4.234 5.312 1 97.06 97 PRO B C 1
ATOM 1951 O O . PRO B 1 97 ? -7.602 -3.758 4.18 1 97.06 97 PRO B O 1
ATOM 1954 N N . ALA B 1 98 ? -8.734 -3.859 6.082 1 95.25 98 ALA B N 1
ATOM 1955 C CA . ALA B 1 98 ? -9.797 -2.963 5.652 1 95.25 98 ALA B CA 1
ATOM 1956 C C . ALA B 1 98 ? -9.242 -1.592 5.273 1 95.25 98 ALA B C 1
ATOM 1958 O O . ALA B 1 98 ? -9.844 -0.873 4.473 1 95.25 98 ALA B O 1
ATOM 1959 N N . GLN B 1 99 ? -8.102 -1.192 5.871 1 96.75 99 GLN B N 1
ATOM 1960 C CA . GLN B 1 99 ? -7.492 0.082 5.504 1 96.75 99 GLN B CA 1
ATOM 1961 C C . GLN B 1 99 ? -7.145 0.12 4.02 1 96.75 99 GLN B C 1
ATOM 1963 O O . GLN B 1 99 ? -7.32 1.146 3.361 1 96.75 99 GLN B O 1
ATOM 1968 N N . LEU B 1 100 ? -6.684 -1.027 3.492 1 95.69 100 LEU B N 1
ATOM 1969 C CA . LEU B 1 100 ? -6.289 -1.115 2.09 1 95.69 100 LEU B CA 1
ATOM 1970 C C . LEU B 1 100 ? -7.496 -1.382 1.199 1 95.69 100 LEU B C 1
ATOM 1972 O O . LEU B 1 100 ? -7.652 -0.752 0.151 1 95.69 100 LEU B O 1
ATOM 1976 N N . THR B 1 101 ? -8.328 -2.23 1.634 1 92.56 101 THR B N 1
ATOM 1977 C CA . THR B 1 101 ? -9.469 -2.584 0.795 1 92.56 101 THR B CA 1
ATOM 1978 C C . THR B 1 101 ? -10.477 -1.438 0.734 1 92.56 101 THR B C 1
ATOM 1980 O O . THR B 1 101 ? -11.352 -1.417 -0.134 1 92.56 101 THR B O 1
ATOM 1983 N N . ALA B 1 102 ? -10.328 -0.463 1.61 1 92.19 102 ALA B N 1
ATOM 1984 C CA . ALA B 1 102 ? -11.156 0.74 1.568 1 92.19 102 ALA B CA 1
ATOM 1985 C C . ALA B 1 102 ? -10.703 1.684 0.46 1 92.19 102 ALA B C 1
ATOM 1987 O O . ALA B 1 102 ? -11.312 2.729 0.231 1 92.19 102 ALA B O 1
ATOM 1988 N N . GLY B 1 103 ? -9.648 1.349 -0.196 1 90.25 103 GLY B N 1
ATOM 1989 C CA . GLY B 1 103 ? -9.219 2.148 -1.333 1 90.25 103 GLY B CA 1
ATOM 1990 C C . GLY B 1 103 ? -7.953 2.936 -1.066 1 90.25 103 GLY B C 1
ATOM 1991 O O . GLY B 1 103 ? -7.48 3.676 -1.932 1 90.25 103 GLY B O 1
ATOM 1992 N N . ARG B 1 104 ? -7.398 2.756 0.119 1 94.62 104 ARG B N 1
ATOM 1993 C CA . ARG B 1 104 ? -6.125 3.416 0.408 1 94.62 104 ARG B CA 1
ATOM 1994 C C . ARG B 1 104 ? -4.965 2.672 -0.242 1 94.62 104 ARG B C 1
ATOM 1996 O O . ARG B 1 104 ? -5.016 1.452 -0.41 1 94.62 104 ARG B O 1
ATOM 2003 N N . THR B 1 105 ? -3.947 3.432 -0.574 1 93.5 105 THR B N 1
ATOM 2004 C CA . THR B 1 105 ? -2.732 2.875 -1.159 1 93.5 105 THR B CA 1
ATOM 2005 C C . THR B 1 105 ? -1.535 3.105 -0.242 1 93.5 105 THR B C 1
ATOM 2007 O O . THR B 1 105 ? -1.38 4.191 0.324 1 93.5 105 THR B O 1
ATOM 2010 N N . TRP B 1 106 ? -0.799 2.066 -0.028 1 97.5 106 TRP B N 1
ATOM 2011 C CA . TRP B 1 106 ? 0.418 2.129 0.774 1 97.5 106 TRP B CA 1
ATOM 2012 C C . TRP B 1 106 ? 1.65 1.869 -0.085 1 97.5 106 TRP B C 1
ATOM 2014 O O . TRP B 1 106 ? 1.74 0.839 -0.758 1 97.5 106 TRP B O 1
ATOM 2024 N N . ARG B 1 107 ? 2.65 2.834 -0.044 1 93.56 107 ARG B N 1
ATOM 2025 C CA . ARG B 1 107 ? 3.826 2.666 -0.894 1 93.56 107 ARG B CA 1
ATOM 2026 C C . ARG B 1 107 ? 5.008 3.467 -0.357 1 93.56 107 ARG B C 1
ATOM 2028 O O . ARG B 1 107 ? 4.852 4.273 0.562 1 93.56 107 ARG B O 1
ATOM 2035 N N . GLY B 1 108 ? 6.156 3.057 -0.851 1 90.31 108 GLY B N 1
ATOM 2036 C CA . GLY B 1 108 ? 7.32 3.906 -0.655 1 90.31 108 GLY B CA 1
ATOM 2037 C C . GLY B 1 108 ? 7.477 4.965 -1.732 1 90.31 108 GLY B C 1
ATOM 2038 O O . GLY B 1 108 ? 6.516 5.293 -2.43 1 90.31 108 GLY B O 1
ATOM 2039 N N . CYS B 1 109 ? 8.438 5.656 -1.593 1 69.5 109 CYS B N 1
ATOM 2040 C CA . CYS B 1 109 ? 8.711 6.664 -2.611 1 69.5 109 CYS B CA 1
ATOM 2041 C C . CYS B 1 109 ? 9.711 6.141 -3.641 1 69.5 109 CYS B C 1
ATOM 2043 O O . CYS B 1 109 ? 10.672 5.461 -3.287 1 69.5 109 CYS B O 1
ATOM 2045 N N . ASP B 1 110 ? 9.188 5.562 -4.828 1 54.31 110 ASP B N 1
ATOM 2046 C CA . ASP B 1 110 ? 10.141 5.266 -5.891 1 54.31 110 ASP B CA 1
ATOM 2047 C C . ASP B 1 110 ? 10.859 6.535 -6.355 1 54.31 110 ASP B C 1
ATOM 2049 O O . ASP B 1 110 ? 10.406 7.199 -7.293 1 54.31 110 ASP B O 1
ATOM 2053 N N . PHE B 1 111 ? 10.844 7.566 -5.785 1 38.41 111 PHE B N 1
ATOM 2054 C CA . PHE B 1 111 ? 11.297 8.742 -6.52 1 38.41 111 PHE B CA 1
ATOM 2055 C C . PHE B 1 111 ? 12.562 8.422 -7.312 1 38.41 111 PHE B C 1
ATOM 2057 O O . PHE B 1 111 ? 13.586 8.031 -6.738 1 38.41 111 PHE B O 1
ATOM 2064 N N . GLY B 1 112 ? 12.68 7.797 -8.336 1 36.41 112 GLY B N 1
ATOM 2065 C CA . GLY B 1 112 ? 13.367 8.336 -9.492 1 36.41 112 GLY B CA 1
ATOM 2066 C C . GLY B 1 112 ? 14.219 9.547 -9.172 1 36.41 112 GLY B C 1
ATOM 2067 O O . GLY B 1 112 ? 14.336 10.469 -9.992 1 36.41 112 GLY B O 1
ATOM 2068 N N . GLY B 1 113 ? 14.594 9.672 -8.25 1 38.44 113 GLY B N 1
ATOM 2069 C CA . GLY B 1 113 ? 15.492 10.719 -7.777 1 38.44 113 GLY B CA 1
ATOM 2070 C C . GLY B 1 113 ? 15.07 11.305 -6.441 1 38.44 113 GLY B C 1
ATOM 2071 O O . GLY B 1 113 ? 15.734 12.195 -5.914 1 38.44 113 GLY B O 1
ATOM 2072 N N . TRP B 1 114 ? 13.75 11.453 -6.043 1 37.94 114 TRP B N 1
ATOM 2073 C CA . TRP B 1 114 ? 13.555 12.07 -4.738 1 37.94 114 TRP B CA 1
ATOM 2074 C C . TRP B 1 114 ? 13.797 11.062 -3.617 1 37.94 114 TRP B C 1
ATOM 2076 O O . TRP B 1 114 ? 13.125 10.031 -3.547 1 37.94 114 TRP B O 1
ATOM 2086 N N . LYS B 1 115 ? 14.859 10.633 -3.363 1 44.41 115 LYS B N 1
ATOM 2087 C CA . LYS B 1 115 ? 15.383 9.641 -2.43 1 44.41 115 LYS B CA 1
ATOM 2088 C C . LYS B 1 115 ? 15.234 10.109 -0.985 1 44.41 115 LYS B C 1
ATOM 2090 O O . LYS B 1 115 ? 15.445 9.336 -0.049 1 44.41 115 LYS B O 1
ATOM 2095 N N . THR B 1 116 ? 15.039 11.445 -0.782 1 47.97 116 THR B N 1
ATOM 2096 C CA . THR B 1 116 ? 15.273 11.922 0.577 1 47.97 116 THR B CA 1
ATOM 2097 C C . THR B 1 116 ? 14.164 12.875 1.014 1 47.97 116 THR B C 1
ATOM 2099 O O . THR B 1 116 ? 13.477 13.461 0.175 1 47.97 116 THR B O 1
ATOM 2102 N N . VAL B 1 117 ? 13.773 12.875 2.24 1 51.22 117 VAL B N 1
ATOM 2103 C CA . VAL B 1 117 ? 12.914 13.797 2.971 1 51.22 117 VAL B CA 1
ATOM 2104 C C . VAL B 1 117 ? 13.125 15.219 2.459 1 51.22 117 VAL B C 1
ATOM 2106 O O . VAL B 1 117 ? 12.195 16.031 2.445 1 51.22 117 VAL B O 1
ATOM 2109 N N . ASP B 1 118 ? 14.219 15.32 1.93 1 51.78 118 ASP B N 1
ATOM 2110 C CA . ASP B 1 118 ? 14.57 16.656 1.488 1 51.78 118 ASP B CA 1
ATOM 2111 C C . ASP B 1 118 ? 13.797 17.047 0.23 1 51.78 118 ASP B C 1
ATOM 2113 O O . ASP B 1 118 ? 13.703 18.234 -0.112 1 51.78 118 ASP B O 1
ATOM 2117 N N . GLN B 1 119 ? 13.219 16.047 -0.329 1 50.91 119 GLN B N 1
ATOM 2118 C CA . GLN B 1 119 ? 12.523 16.375 -1.572 1 50.91 119 GLN B CA 1
ATOM 2119 C C . GLN B 1 119 ? 11.047 16.656 -1.32 1 50.91 119 GLN B C 1
ATOM 2121 O O . GLN B 1 119 ? 10.32 17.062 -2.23 1 50.91 119 GLN B O 1
ATOM 2126 N N . VAL B 1 120 ? 10.711 16.547 -0.136 1 56.16 120 VAL B N 1
ATOM 2127 C CA . VAL B 1 120 ? 9.32 16.781 0.246 1 56.16 120 VAL B CA 1
ATOM 2128 C C . VAL B 1 120 ? 8.93 18.219 -0.094 1 56.16 120 VAL B C 1
ATOM 2130 O O . VAL B 1 120 ? 7.867 18.453 -0.672 1 56.16 120 VAL B O 1
ATOM 2133 N N . PRO B 1 121 ? 9.797 19.016 0.228 1 52.88 121 PRO B N 1
ATOM 2134 C CA . PRO B 1 121 ? 9.445 20.375 -0.188 1 52.88 121 PRO B CA 1
ATOM 2135 C C . PRO B 1 121 ? 9.195 20.484 -1.69 1 52.88 121 PRO B C 1
ATOM 2137 O O . PRO B 1 121 ? 8.297 21.203 -2.119 1 52.88 121 PRO B O 1
ATOM 2140 N N . GLN B 1 122 ? 9.992 19.812 -2.357 1 52.59 122 GLN B N 1
ATOM 2141 C CA . GLN B 1 122 ? 9.828 19.875 -3.807 1 52.59 122 GLN B CA 1
ATOM 2142 C C . GLN B 1 122 ? 8.516 19.219 -4.234 1 52.59 122 GLN B C 1
ATOM 2144 O O . GLN B 1 122 ? 7.836 19.719 -5.141 1 52.59 122 GLN B O 1
ATOM 2149 N N . LEU B 1 123 ? 8.242 18.188 -3.514 1 54.16 123 LEU B N 1
ATOM 2150 C CA . LEU B 1 123 ? 6.965 17.531 -3.762 1 54.16 123 LEU B CA 1
ATOM 2151 C C . LEU B 1 123 ? 5.805 18.484 -3.463 1 54.16 123 LEU B C 1
ATOM 2153 O O . LEU B 1 123 ? 4.844 18.562 -4.234 1 54.16 123 LEU B O 1
ATOM 2157 N N . MET B 1 124 ? 6.043 19.172 -2.396 1 55.72 124 MET B N 1
ATOM 2158 C CA . MET B 1 124 ? 5.035 20.141 -1.99 1 55.72 124 MET B CA 1
ATOM 2159 C C . MET B 1 124 ? 4.898 21.25 -3.025 1 55.72 124 MET B C 1
ATOM 2161 O O . MET B 1 124 ? 3.791 21.719 -3.312 1 55.72 124 MET B O 1
ATOM 2165 N N . GLU B 1 125 ? 6.059 21.578 -3.512 1 54.75 125 GLU B N 1
ATOM 2166 C CA . GLU B 1 125 ? 6.074 22.609 -4.535 1 54.75 125 GLU B CA 1
ATOM 2167 C C . GLU B 1 125 ? 5.395 22.141 -5.816 1 54.75 125 GLU B C 1
ATOM 2169 O O . GLU B 1 125 ? 4.656 22.891 -6.453 1 54.75 125 GLU B O 1
ATOM 2174 N N . LEU B 1 126 ? 5.742 20.922 -6.125 1 49.56 126 LEU B N 1
ATOM 2175 C CA . LEU B 1 126 ? 5.141 20.328 -7.32 1 49.56 126 LEU B CA 1
ATOM 2176 C C . LEU B 1 126 ? 3.625 20.25 -7.188 1 49.56 126 LEU B C 1
ATOM 2178 O O . LEU B 1 126 ? 2.898 20.531 -8.141 1 49.56 126 LEU B O 1
ATOM 2182 N N . TYR B 1 127 ? 3.355 19.812 -6.121 1 50.12 127 TYR B N 1
ATOM 2183 C CA . TYR B 1 127 ? 1.923 19.734 -5.859 1 50.12 127 TYR B CA 1
ATOM 2184 C C . TYR B 1 127 ? 1.279 21.109 -5.891 1 50.12 127 TYR B C 1
ATOM 2186 O O . TYR B 1 127 ? 0.168 21.266 -6.398 1 50.12 127 TYR B O 1
ATOM 2194 N N . ARG B 1 128 ? 2.031 21.969 -5.312 1 49.12 128 ARG B N 1
ATOM 2195 C CA . ARG B 1 128 ? 1.584 23.359 -5.355 1 49.12 128 ARG B CA 1
ATOM 2196 C C . ARG B 1 128 ? 1.524 23.875 -6.793 1 49.12 128 ARG B C 1
ATOM 2198 O O . ARG B 1 128 ? 0.585 24.578 -7.168 1 49.12 128 ARG B O 1
ATOM 2205 N N . SER B 1 129 ? 2.594 23.547 -7.523 1 47.28 129 SER B N 1
ATOM 2206 C CA . SER B 1 129 ? 2.693 24.031 -8.898 1 47.28 129 SER B CA 1
ATOM 2207 C C . SER B 1 129 ? 1.724 23.312 -9.82 1 47.28 129 SER B C 1
ATOM 2209 O O . SER B 1 129 ? 1.239 23.875 -10.797 1 47.28 129 SER B O 1
ATOM 2211 N N . LYS B 1 130 ? 1.624 22.062 -9.734 1 42.56 130 LYS B N 1
ATOM 2212 C CA . LYS B 1 130 ? 0.618 21.359 -10.523 1 42.56 130 LYS B CA 1
ATOM 2213 C C . LYS B 1 130 ? -0.763 21.969 -10.336 1 42.56 130 LYS B C 1
ATOM 2215 O O . LYS B 1 130 ? -1.571 22 -11.266 1 42.56 130 LYS B O 1
ATOM 2220 N N . LYS B 1 131 ? -1.082 22.609 -9.25 1 42.12 131 LYS B N 1
ATOM 2221 C CA . LYS B 1 131 ? -2.281 23.438 -9.125 1 42.12 131 LYS B CA 1
ATOM 2222 C C . LYS B 1 131 ? -2.184 24.688 -9.992 1 42.12 131 LYS B C 1
ATOM 2224 O O . LYS B 1 131 ? -3.176 25.125 -10.578 1 42.12 131 LYS B O 1
ATOM 2229 N N . LEU B 1 132 ? -1.027 25.25 -10.102 1 38.09 132 LEU B N 1
ATOM 2230 C CA . LEU B 1 132 ? -0.922 26.391 -10.992 1 38.09 132 LEU B CA 1
ATOM 2231 C C . LEU B 1 132 ? -1.074 25.969 -12.453 1 38.09 132 LEU B C 1
ATOM 2233 O O . LEU B 1 132 ? -1.67 26.688 -13.258 1 38.09 132 LEU B O 1
ATOM 2237 N N . LYS B 1 133 ? -0.401 24.875 -12.828 1 38.19 133 LYS B N 1
ATOM 2238 C CA . LYS B 1 133 ? -0.424 24.516 -14.242 1 38.19 133 LYS B CA 1
ATOM 2239 C C . LYS B 1 133 ? -1.772 23.922 -14.641 1 38.19 133 LYS B C 1
ATOM 2241 O O . LYS B 1 133 ? -2.088 23.828 -15.828 1 38.19 133 LYS B O 1
ATOM 2246 N N . LEU B 1 134 ? -2.682 23.453 -13.812 1 34.41 134 LEU B N 1
ATOM 2247 C CA . LEU B 1 134 ? -3.955 23.078 -14.414 1 34.41 134 LEU B CA 1
ATOM 2248 C C . LEU B 1 134 ? -4.645 24.281 -15.047 1 34.41 134 LEU B C 1
ATOM 2250 O O . LEU B 1 134 ? -5.316 24.141 -16.062 1 34.41 134 LEU B O 1
ATOM 2254 N N . ASP B 1 135 ? -4.441 25.438 -14.641 1 31.39 135 ASP B N 1
ATOM 2255 C CA . ASP B 1 135 ? -5.02 26.547 -15.398 1 31.39 135 ASP B CA 1
ATOM 2256 C C . ASP B 1 135 ? -4.293 26.75 -16.734 1 31.39 135 ASP B C 1
ATOM 2258 O O . ASP B 1 135 ? -4.926 27.031 -17.75 1 31.39 135 ASP B O 1
ATOM 2262 N N . GLU B 1 136 ? -2.996 26.859 -16.797 1 31.11 136 GLU B N 1
ATOM 2263 C CA . GLU B 1 136 ? -2.324 27.172 -18.047 1 31.11 136 GLU B CA 1
ATOM 2264 C C . GLU B 1 136 ? -2.295 25.953 -18.969 1 31.11 136 GLU B C 1
ATOM 2266 O O . GLU B 1 136 ? -2.061 26.094 -20.172 1 31.11 136 GLU B O 1
ATOM 2271 N N . LEU B 1 137 ? -2.537 24.766 -18.562 1 29.3 137 LEU B N 1
ATOM 2272 C CA . LEU B 1 137 ? -2.48 23.719 -19.594 1 29.3 137 LEU B CA 1
ATOM 2273 C C . LEU B 1 137 ? -3.639 23.875 -20.578 1 29.3 137 LEU B C 1
ATOM 2275 O O . LEU B 1 137 ? -3.711 23.141 -21.562 1 29.3 137 LEU B O 1
ATOM 2279 N N . ILE B 1 138 ? -4.574 24.781 -20.422 1 28.72 138 ILE B N 1
ATOM 2280 C CA . ILE B 1 138 ? -5.355 25.109 -21.609 1 28.72 138 ILE B CA 1
ATOM 2281 C C . ILE B 1 138 ? -4.461 25.781 -22.656 1 28.72 138 ILE B C 1
ATOM 2283 O O . ILE B 1 138 ? -4.555 25.484 -23.844 1 28.72 138 ILE B O 1
ATOM 2287 N N . THR B 1 139 ? -3.719 26.828 -22.453 1 25.16 139 THR B N 1
ATOM 2288 C CA . THR B 1 139 ? -3.148 27.609 -23.547 1 25.16 139 THR B CA 1
ATOM 2289 C C . THR B 1 139 ? -1.948 26.891 -24.156 1 25.16 139 THR B C 1
ATOM 2291 O O . THR B 1 139 ? -1.812 26.828 -25.375 1 25.16 139 THR B O 1
ATOM 2294 N N . HIS B 1 140 ? -0.593 26.797 -23.719 1 28.08 140 HIS B N 1
ATOM 2295 C CA . HIS B 1 140 ? 0.567 26.625 -24.594 1 28.08 140 HIS B CA 1
ATOM 2296 C C . HIS B 1 140 ? 0.739 25.156 -24.984 1 28.08 140 HIS B C 1
ATOM 2298 O O . HIS B 1 140 ? 0.986 24.297 -24.141 1 28.08 140 HIS B O 1
ATOM 2304 N N . LYS B 1 141 ? 0.075 24.328 -25.891 1 29.12 141 LYS B N 1
ATOM 2305 C CA . LYS B 1 141 ? 0.236 23.562 -27.125 1 29.12 141 LYS B CA 1
ATOM 2306 C C . LYS B 1 141 ? 1.545 23.906 -27.812 1 29.12 141 LYS B C 1
ATOM 2308 O O . LYS B 1 141 ? 2.105 23.094 -28.547 1 29.12 141 LYS B O 1
ATOM 2313 N N . LEU B 1 142 ? 2.111 25.109 -27.656 1 26.61 142 LEU B N 1
ATOM 2314 C CA . LEU B 1 142 ? 3.23 25.547 -28.484 1 26.61 142 LEU B CA 1
ATOM 2315 C C . LEU B 1 142 ? 4.535 24.922 -28.016 1 26.61 142 LEU B C 1
ATOM 2317 O O . LEU B 1 142 ? 5.375 24.531 -28.828 1 26.61 142 LEU B O 1
ATOM 2321 N N . HIS B 1 143 ? 4.824 24.938 -26.766 1 27.8 143 HIS B N 1
ATOM 2322 C CA . HIS B 1 143 ? 6.262 24.75 -26.609 1 27.8 143 HIS B CA 1
ATOM 2323 C C . HIS B 1 143 ? 6.633 23.281 -26.594 1 27.8 143 HIS B C 1
ATOM 2325 O O . HIS B 1 143 ? 7.812 22.922 -26.516 1 27.8 143 HIS B O 1
ATOM 2331 N N . LEU B 1 144 ? 5.867 22.266 -26.734 1 27.98 144 LEU B N 1
ATOM 2332 C CA . LEU B 1 144 ?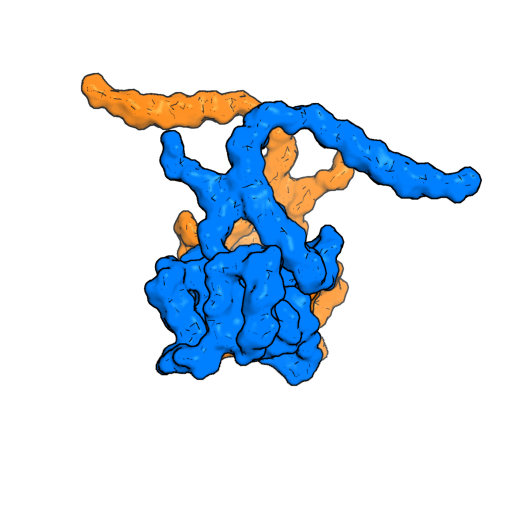 6.371 20.953 -27.094 1 27.98 144 LEU B CA 1
ATOM 2333 C C . LEU B 1 144 ? 7.273 21.047 -28.328 1 27.98 144 LEU B C 1
ATOM 2335 O O . LEU B 1 144 ? 8.055 20.125 -28.594 1 27.98 144 LEU B O 1
ATOM 2339 N N . GLU B 1 145 ? 7.137 22.047 -28.984 1 27.66 145 GLU B N 1
ATOM 2340 C CA . GLU B 1 145 ? 7.934 22.25 -30.188 1 27.66 145 GLU B CA 1
ATOM 2341 C C . GLU B 1 145 ? 9.391 22.547 -29.844 1 27.66 145 GLU B C 1
ATOM 2343 O O . GLU B 1 145 ? 10.297 22.125 -30.562 1 27.66 145 GLU B O 1
ATOM 2348 N N . ARG B 1 146 ? 9.648 23.266 -28.828 1 29.47 146 ARG B N 1
ATOM 2349 C CA . ARG B 1 146 ? 11.055 23.594 -28.641 1 29.47 146 ARG B CA 1
ATOM 2350 C C . ARG B 1 146 ? 11.789 22.438 -27.953 1 29.47 146 ARG B C 1
ATOM 2352 O O . ARG B 1 146 ? 13.016 22.328 -28.047 1 29.47 146 ARG B O 1
ATOM 2359 N N . ILE B 1 147 ? 11.258 21.734 -27.172 1 28.52 147 ILE B N 1
ATOM 2360 C CA . ILE B 1 147 ? 12.156 20.719 -26.641 1 28.52 147 ILE B CA 1
ATOM 2361 C C . ILE B 1 147 ? 12.414 19.656 -27.703 1 28.52 147 ILE B C 1
ATOM 2363 O O . ILE B 1 147 ? 13.398 18.906 -27.625 1 28.52 147 ILE B O 1
ATOM 2367 N N . ASN B 1 148 ? 11.711 19.672 -28.703 1 28.94 148 ASN B N 1
ATOM 2368 C CA . ASN B 1 148 ? 12.234 19.016 -29.891 1 28.94 148 ASN B CA 1
ATOM 2369 C C . ASN B 1 148 ? 13.57 19.609 -30.328 1 28.94 148 ASN B C 1
ATOM 2371 O O . ASN B 1 148 ? 14.453 18.875 -30.781 1 28.94 148 ASN B O 1
ATOM 2375 N N . ASP B 1 149 ? 13.664 20.859 -30.156 1 30.5 149 ASP B N 1
ATOM 2376 C CA . ASP B 1 149 ? 14.938 21.438 -30.578 1 30.5 149 ASP B CA 1
ATOM 2377 C C . ASP B 1 149 ? 16.047 21.094 -29.578 1 30.5 149 ASP B C 1
ATOM 2379 O O . ASP B 1 149 ? 17.188 20.828 -29.984 1 30.5 149 ASP B O 1
ATOM 2383 N N . ALA B 1 150 ? 15.766 21.156 -28.359 1 28.78 150 ALA B N 1
ATOM 2384 C CA . ALA B 1 150 ? 16.969 20.906 -27.547 1 28.78 150 ALA B CA 1
ATOM 2385 C C . ALA B 1 150 ? 17.391 19.453 -27.656 1 28.78 150 ALA B C 1
ATOM 2387 O O . ALA B 1 150 ? 18.594 19.141 -27.703 1 28.78 150 ALA B O 1
ATOM 2388 N N . PHE B 1 151 ? 16.5 18.484 -27.766 1 28.06 151 PHE B N 1
ATOM 2389 C CA . PHE B 1 151 ? 16.984 17.203 -28.25 1 28.06 151 PHE B CA 1
ATOM 2390 C C . PHE B 1 151 ? 17.609 17.359 -29.641 1 28.06 151 PHE B C 1
ATOM 2392 O O . PHE B 1 151 ? 18.531 16.641 -29.984 1 28.06 151 PHE B O 1
ATOM 2399 N N . ALA B 1 152 ? 17.078 18.328 -30.25 1 28.75 152 ALA B N 1
ATOM 2400 C CA . ALA B 1 152 ? 17.766 18.562 -31.516 1 28.75 152 ALA B CA 1
ATOM 2401 C C . ALA B 1 152 ? 19.172 19.109 -31.281 1 28.75 152 ALA B C 1
ATOM 2403 O O . ALA B 1 152 ? 20.109 18.781 -32 1 28.75 152 ALA B O 1
ATOM 2404 N N . LEU B 1 153 ? 19.234 19.891 -30.25 1 28.52 153 LEU B N 1
ATOM 2405 C CA . LEU B 1 153 ? 20.594 20.391 -30.094 1 28.52 153 LEU B CA 1
ATOM 2406 C C . LEU B 1 153 ? 21.516 19.281 -29.578 1 28.52 153 LEU B C 1
ATOM 2408 O O . LEU B 1 153 ? 22.688 19.188 -30 1 28.52 153 LEU B O 1
ATOM 2412 N N . MET B 1 154 ? 21.062 18.469 -28.656 1 26.55 154 MET B N 1
ATOM 2413 C CA . MET B 1 154 ? 22.094 17.484 -28.344 1 26.55 154 MET B CA 1
ATOM 2414 C C . MET B 1 154 ? 22.344 16.578 -29.531 1 26.55 154 MET B C 1
ATOM 2416 O O . MET B 1 154 ? 23.469 16.078 -29.703 1 26.55 154 MET B O 1
ATOM 2420 N N . GLN B 1 155 ? 21.328 16.375 -30.297 1 28.91 155 GLN B N 1
ATOM 2421 C CA . GLN B 1 155 ? 21.797 15.719 -31.516 1 28.91 155 GLN B CA 1
ATOM 2422 C C . GLN B 1 155 ? 22.656 16.656 -32.344 1 28.91 155 GLN B C 1
ATOM 2424 O O . GLN B 1 155 ? 23.359 16.219 -33.25 1 28.91 155 GLN B O 1
ATOM 2429 N N . SER B 1 156 ? 22.484 17.906 -32.156 1 27.92 156 SER B N 1
ATOM 2430 C CA . SER B 1 156 ? 23.469 18.609 -33 1 27.92 156 SER B CA 1
ATOM 2431 C C . SER B 1 156 ? 24.828 18.641 -32.312 1 27.92 156 SER B C 1
ATOM 2433 O O . SER B 1 156 ? 25.719 19.391 -32.719 1 27.92 156 SER B O 1
ATOM 2435 N N . GLY B 1 157 ? 25.203 17.734 -31.453 1 25.84 157 GLY B N 1
ATOM 2436 C CA . GLY B 1 157 ? 26.656 17.625 -31.438 1 25.84 157 GLY B CA 1
ATOM 2437 C C . GLY B 1 157 ? 27.281 17.719 -32.812 1 25.84 157 GLY B C 1
ATOM 2438 O O . GLY B 1 157 ? 26.828 17.062 -33.75 1 25.84 157 GLY B O 1
ATOM 2439 N N . CYS B 1 158 ? 27.828 18.828 -33.125 1 23.78 158 CYS B N 1
ATOM 2440 C CA . CYS B 1 158 ? 28.875 19.297 -34 1 23.78 158 CYS B CA 1
ATOM 2441 C C . CYS B 1 158 ? 30.047 18.312 -34.031 1 23.78 158 CYS B C 1
ATOM 2443 O O . CYS B 1 158 ? 30.562 17.922 -33 1 23.78 158 CYS B O 1
ATOM 2445 N N . SER B 1 159 ? 30.062 17.594 -35.125 1 19.5 159 SER B N 1
ATOM 2446 C CA . SER B 1 159 ? 31.297 17.797 -35.875 1 19.5 159 SER B CA 1
ATOM 2447 C C . SER B 1 159 ? 31.469 19.266 -36.281 1 19.5 159 SER B C 1
ATOM 2449 O O . SER B 1 159 ? 30.5 20 -36.406 1 19.5 159 SER B O 1
#

Solvent-accessible surface area (backbone atoms only — not comparable to full-atom values): 17347 Å² total; per-residue (Å²): 143,70,87,63,66,79,33,72,85,69,38,74,42,76,41,82,60,66,86,49,44,66,58,40,41,74,70,55,31,72,40,72,42,47,59,81,78,49,95,56,57,60,33,58,53,36,25,71,73,47,80,47,20,30,65,63,29,76,29,65,79,36,44,50,67,54,44,34,44,32,46,60,22,18,16,69,53,64,6,32,21,32,44,62,21,60,59,49,89,86,51,60,29,53,42,54,40,54,57,26,50,42,18,16,35,41,26,22,54,61,39,89,70,54,82,48,76,77,36,46,57,53,50,52,46,43,45,47,40,54,28,55,42,66,66,48,72,74,68,83,87,61,67,75,58,54,62,54,45,56,58,43,49,64,64,48,63,71,126,145,69,87,64,66,79,36,74,83,69,39,75,41,74,40,81,58,67,85,49,45,67,59,42,41,74,70,56,31,73,41,71,42,46,58,83,78,50,95,54,58,60,34,58,52,36,24,70,72,46,81,46,20,30,65,62,30,75,29,66,79,36,44,51,67,54,44,35,44,32,47,59,23,20,16,71,53,64,6,30,20,31,45,56,22,61,59,48,91,87,52,61,30,53,42,54,39,54,58,26,50,42,16,17,35,42,26,23,54,60,41,94,68,48,79,47,72,78,34,47,58,52,50,51,44,46,46,48,42,54,29,55,44,59,65,51,67,72,67,76,81,57,59,73,56,50,57,53,42,53,58,40,47,63,64,47,65,68,126

Nearest PDB structures (foldseek):
  4dlb-assembly1_B  TM=6.667E-01  e=1.839E-15  Solanum lycopersicum
  7aas-assembly1_A  TM=6.730E-01  e=3.223E-14  Chlamydomonas reinhardtii
  8co4-assembly1_A  TM=6.694E-01  e=1.937E-14  Arabidopsis thaliana
  5cdt-assembly1_A  TM=6.818E-01  e=5.031E-14  Equus caballus
  1qv7-assembly1_B  TM=6.651E-01  e=3.900E-14  Equus caballus

Sequence (318 aa):
MGAKERGAKAIIGIDINESRFPKAREFGCTECLNPNTLTKPVAQHVAEKYNGGFDFTFECIGNVKTMSQALESCHPGWGESIILGAAPTDKMVTAMPAQLTAGRTWRGCDFGGWKTVDQVPQLMELYRSKKLKLDELITHKLHLERINDAFALMQSGCSMGAKERGAKAIIGIDINESRFPKAREFGCTECLNPNTLTKPVAQHVAEKYNGGFDFTFECIGNVKTMSQALESCHPGWGESIILGAAPTDKMVTAMPAQLTAGRTWRGCDFGGWKTVDQVPQLMELYRSKKLKLDELITHKLHLERINDAFALMQSGCS

Radius of gyration: 23.16 Å; Cα contacts (8 Å, |Δi|>4): 503; chains: 2; bounding box: 74×58×59 Å

Organism: Haemaphysalis longicornis (NCBI:txid44386)

InterPro domains:
  IPR011032 GroES-like superfamily [SSF50129] (119-157)
  IPR013149 Alcohol dehydrogenase-like, C-terminal [PF00107] (2-124)
  IPR036291 NAD(P)-binding domain superfamily [SSF51735] (2-131)

Secondary structure (DSSP, 8-state):
--S-----S--EEE-S-GGGHHHHHHTT-SEEE-GGG-SS-HHHHHHHHTTTSBSEEEE-S--HHHHHHHHHTBPTTT-EEEE-SPPPSS--EEE-HHHHHTT-EEEE---SS--SGGGHHHHHHHHHHHHHHHHHTTT-S-GGGHHHHHHHHHHT---/--S-----S--EEE-S-GGGHHHHHHTT-SEEE-GGG-SS-HHHHHHHHTTTSBSEEEE-S--HHHHHHHHHTBPTTT-EEEE-SPPPSS--EEE-HHHHHTT-EEEE---SS--SGGGHHHHHHHHHHHHHHHHHTTT--STHHHHHHHHHHHHT---